Protein AF-A0A943X9Q5-F1 (afdb_monomer)

Mean predicted aligned error: 14.17 Å

Nearest PDB structures (foldseek):
  5zw4-assembly1_A  TM=9.674E-01  e=1.016E-20  Bacillus subtilis subsp. subtilis str. 168
  5zw3-assembly1_A  TM=9.346E-01  e=2.497E-20  Bacillus subtilis subsp. subtilis str. 168
  5zw3-assembly1_B  TM=9.549E-01  e=1.307E-18  Bacillus subtilis subsp. subtilis str. 168
  2gpy-assembly1_B  TM=8.717E-01  e=2.884E-16  Halalkalibacterium halodurans C-125
  2gpy-assembly1_A  TM=8.733E-01  e=5.130E-15  Halalkalibacterium halodurans C-125

pLDDT: mean 71.95, std 24.86, range [23.59, 98.75]

Foldseek 3Di:
DPLLVVVVVVCVVVVNDDDDPFRLVVVLVVCVVLVWAEEEEEACQQVNSVLSNCVSDVSHAYEYEHQDPVSQVNNVVSCVVSVNCVRYHYDHDHLLPDDDPAATQEYEYDDDLLCVVVNCVVCVVNYDQNHKYKYPQLCVQVCLVVVVVDPDPVVNVSSVSSVVVVVCQVLALQWDKDWDPTDNIMIITHGDPPDDDWDWDQDPDPDDDVVVVVQVPADDADFDADPNAGQAWGGWDDDQQKIKTFGDPNPPDQWEWDDFDSHTDIDGPVSQDDDTRIIIIRHDPPTDDDDADDDDDDPDDPYGDDDDD

Structure (mmCIF, N/CA/C/O backbone):
data_AF-A0A943X9Q5-F1
#
_entry.id   AF-A0A943X9Q5-F1
#
loop_
_atom_site.group_PDB
_atom_site.id
_atom_site.type_symbol
_atom_site.label_atom_id
_atom_site.label_alt_id
_atom_site.label_comp_id
_atom_site.label_asym_id
_atom_site.label_entity_id
_atom_site.label_seq_id
_atom_site.pdbx_PDB_ins_code
_atom_site.Cartn_x
_atom_site.Cartn_y
_atom_site.Cartn_z
_atom_site.occupancy
_atom_site.B_iso_or_equiv
_atom_site.auth_seq_id
_atom_site.auth_comp_id
_atom_site.auth_asym_id
_atom_site.auth_atom_id
_atom_site.pdbx_PDB_model_num
ATOM 1 N N . MET A 1 1 ? 2.395 -15.568 26.504 1.00 48.97 1 MET A N 1
ATOM 2 C CA . MET A 1 1 ? 3.162 -14.893 25.435 1.00 48.97 1 MET A CA 1
ATOM 3 C C . MET A 1 1 ? 2.215 -13.903 24.772 1.00 48.97 1 MET A C 1
ATOM 5 O O . MET A 1 1 ? 1.018 -14.108 24.876 1.00 48.97 1 MET A O 1
ATOM 9 N N . ASN A 1 2 ? 2.716 -12.798 24.218 1.00 79.06 2 ASN A N 1
ATOM 10 C CA . ASN A 1 2 ? 1.891 -11.831 23.479 1.00 79.06 2 ASN A CA 1
ATOM 11 C C . ASN A 1 2 ? 1.392 -12.508 22.185 1.00 79.06 2 ASN A C 1
ATOM 13 O O . ASN A 1 2 ? 2.232 -13.097 21.498 1.00 79.06 2 ASN A O 1
ATOM 17 N N . GLU A 1 3 ? 0.095 -12.448 21.846 1.00 85.44 3 GLU A N 1
ATOM 18 C CA . GLU A 1 3 ? -0.462 -13.131 20.659 1.00 85.44 3 GLU A CA 1
ATOM 19 C C . GLU A 1 3 ? 0.302 -12.758 19.370 1.00 85.44 3 GLU A C 1
ATOM 21 O O . GLU A 1 3 ? 0.536 -13.597 18.500 1.00 85.44 3 GLU A O 1
ATOM 26 N N . ILE A 1 4 ? 0.804 -11.522 19.278 1.00 89.69 4 ILE A N 1
ATOM 27 C CA . ILE A 1 4 ? 1.604 -11.034 18.140 1.00 89.69 4 ILE A CA 1
ATOM 28 C C . ILE A 1 4 ? 2.936 -11.791 18.001 1.00 89.69 4 ILE A C 1
ATOM 30 O O . ILE A 1 4 ? 3.379 -12.083 16.885 1.00 89.69 4 ILE A O 1
ATOM 34 N N . SER A 1 5 ? 3.586 -12.129 19.119 1.00 90.88 5 SER A N 1
ATOM 35 C CA . SER A 1 5 ? 4.845 -12.882 19.108 1.00 90.88 5 SER A CA 1
ATOM 36 C C . SER A 1 5 ? 4.641 -14.293 18.560 1.00 90.88 5 SER A C 1
ATOM 38 O O . SER A 1 5 ? 5.476 -14.778 17.799 1.00 90.88 5 SER A O 1
ATOM 40 N N . GLU A 1 6 ? 3.513 -14.926 18.882 1.00 93.50 6 GLU A N 1
ATOM 41 C CA . GLU A 1 6 ? 3.175 -16.265 18.389 1.00 93.50 6 GLU A CA 1
ATOM 42 C C . GLU A 1 6 ? 2.920 -16.257 16.876 1.00 93.50 6 GLU A C 1
ATOM 44 O O . GLU A 1 6 ? 3.407 -17.138 16.162 1.00 93.50 6 GLU A O 1
ATOM 49 N N . ILE A 1 7 ? 2.246 -15.220 16.364 1.00 95.06 7 ILE A N 1
ATOM 50 C CA . ILE A 1 7 ? 2.050 -15.010 14.920 1.00 95.06 7 ILE A CA 1
ATOM 51 C C . ILE A 1 7 ? 3.404 -14.851 14.215 1.00 95.06 7 ILE A C 1
ATOM 53 O O . ILE A 1 7 ? 3.649 -15.486 13.186 1.00 95.06 7 ILE A O 1
ATOM 57 N N . LYS A 1 8 ? 4.316 -14.052 14.782 1.00 93.81 8 LYS A N 1
ATOM 58 C CA . LYS A 1 8 ? 5.666 -13.845 14.235 1.00 93.81 8 LYS A CA 1
ATOM 59 C C . LYS A 1 8 ? 6.487 -15.137 14.218 1.00 93.81 8 LYS A C 1
ATOM 61 O O . LYS A 1 8 ? 7.137 -15.455 13.220 1.00 93.81 8 LYS A O 1
ATOM 66 N N . GLU A 1 9 ? 6.448 -15.914 15.296 1.00 94.44 9 GLU A N 1
ATOM 67 C CA . GLU A 1 9 ? 7.117 -17.216 15.365 1.00 94.44 9 GLU A CA 1
ATOM 68 C C . GLU A 1 9 ? 6.513 -18.229 14.392 1.00 94.44 9 GLU A C 1
ATOM 70 O O . GLU A 1 9 ? 7.241 -19.012 13.774 1.00 94.44 9 GLU A O 1
ATOM 75 N N . TYR A 1 10 ? 5.190 -18.221 14.224 1.00 95.12 10 TYR A N 1
ATOM 76 C CA . TYR A 1 10 ? 4.514 -19.036 13.223 1.00 95.12 10 TYR A CA 1
ATOM 77 C C . TYR A 1 10 ? 4.965 -18.663 11.806 1.00 95.12 10 TYR A C 1
ATOM 79 O O . TYR A 1 10 ? 5.326 -19.561 11.040 1.00 95.12 10 TYR A O 1
ATOM 87 N N . ALA A 1 11 ? 5.011 -17.369 11.470 1.00 94.44 11 ALA A N 1
ATOM 88 C CA . ALA A 1 11 ? 5.489 -16.896 10.172 1.00 94.44 11 ALA A CA 1
ATOM 89 C C . ALA A 1 11 ? 6.917 -17.380 9.896 1.00 94.44 11 ALA A C 1
ATOM 91 O O . ALA A 1 11 ? 7.184 -17.960 8.845 1.00 94.44 11 ALA A O 1
ATOM 92 N N . LYS A 1 12 ? 7.811 -17.237 10.884 1.00 94.19 12 LYS A N 1
ATOM 93 C CA . LYS A 1 12 ? 9.203 -17.689 10.790 1.00 94.19 12 LYS A CA 1
ATOM 94 C C . LYS A 1 12 ? 9.311 -19.199 10.571 1.00 94.19 12 LYS A C 1
ATOM 96 O O . LYS A 1 12 ? 10.047 -19.630 9.690 1.00 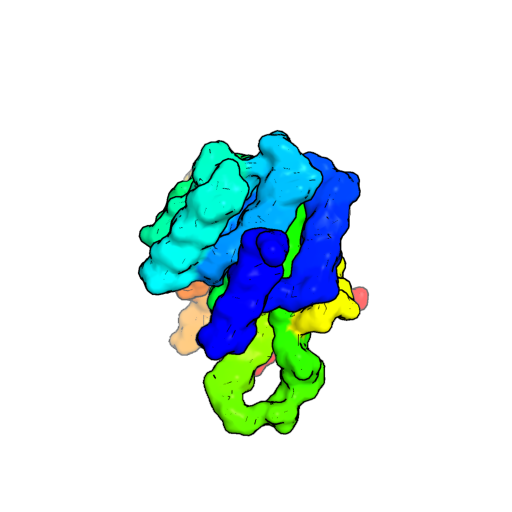94.19 12 LYS A O 1
ATOM 101 N N . ARG A 1 13 ? 8.581 -20.008 11.349 1.00 95.38 13 ARG A N 1
ATOM 102 C CA . ARG A 1 13 ? 8.603 -21.480 11.230 1.00 95.38 13 ARG A CA 1
ATOM 103 C C . ARG A 1 13 ? 8.085 -21.971 9.880 1.00 95.38 13 ARG A C 1
ATOM 105 O O . ARG A 1 13 ? 8.596 -22.958 9.367 1.00 95.38 13 ARG A O 1
ATOM 112 N N . ASN A 1 14 ? 7.102 -21.278 9.312 1.00 94.25 14 ASN A N 1
ATOM 113 C CA . ASN A 1 14 ? 6.460 -21.662 8.054 1.00 94.25 14 ASN A CA 1
ATOM 114 C C . ASN A 1 14 ? 6.992 -20.887 6.841 1.00 94.25 14 ASN A C 1
ATOM 116 O O . ASN A 1 14 ? 6.439 -21.012 5.754 1.00 94.25 14 ASN A O 1
ATOM 120 N N . SER A 1 15 ? 8.058 -20.095 7.009 1.00 92.44 15 SER A N 1
ATOM 121 C CA . SER A 1 15 ? 8.655 -19.283 5.939 1.00 92.44 15 SER A CA 1
ATOM 122 C C . SER A 1 15 ? 7.638 -18.374 5.228 1.00 92.44 15 SER A C 1
ATOM 124 O O . SER A 1 15 ? 7.700 -18.175 4.015 1.00 92.44 15 SER A O 1
ATOM 126 N N . ILE A 1 16 ? 6.686 -17.823 5.986 1.00 90.56 16 ILE A N 1
ATOM 127 C CA . ILE A 1 16 ? 5.709 -16.856 5.483 1.00 90.56 16 ILE A CA 1
ATOM 128 C C . ILE A 1 16 ? 6.343 -15.465 5.576 1.00 90.56 16 ILE A C 1
ATOM 130 O O . ILE A 1 16 ? 6.713 -15.054 6.679 1.00 90.56 16 ILE A O 1
ATOM 134 N N . PRO A 1 17 ? 6.483 -14.733 4.456 1.00 87.12 17 PRO A N 1
ATOM 135 C CA . PRO A 1 17 ? 7.014 -13.381 4.490 1.00 87.12 17 PRO A CA 1
ATOM 136 C C . PRO A 1 17 ? 6.041 -12.466 5.239 1.00 87.12 17 PRO A C 1
ATOM 138 O O . PRO A 1 17 ? 4.846 -12.451 4.952 1.00 87.12 17 PRO A O 1
ATOM 141 N N . ILE A 1 18 ? 6.574 -11.720 6.200 1.00 89.00 18 ILE A N 1
ATOM 142 C CA . ILE A 1 18 ? 5.889 -10.649 6.925 1.00 89.00 18 ILE A CA 1
ATOM 143 C C . ILE A 1 18 ? 6.784 -9.411 6.900 1.00 89.00 18 ILE A C 1
ATOM 145 O O . ILE A 1 18 ? 8.000 -9.538 6.722 1.00 89.00 18 ILE A O 1
ATOM 149 N N . VAL A 1 19 ? 6.186 -8.238 7.112 1.00 84.12 19 VAL A N 1
ATOM 150 C CA . VAL A 1 19 ? 6.912 -6.969 7.228 1.00 84.12 19 VAL A CA 1
ATOM 151 C C . VAL A 1 19 ? 8.094 -7.096 8.201 1.00 84.12 19 VAL A C 1
ATOM 153 O O . VAL A 1 19 ? 7.971 -7.661 9.294 1.00 84.12 19 VAL A O 1
ATOM 156 N N . MET A 1 20 ? 9.262 -6.595 7.795 1.00 77.62 20 MET A N 1
ATOM 157 C CA . MET A 1 20 ? 10.470 -6.634 8.625 1.00 77.62 20 MET A CA 1
ATOM 158 C C . MET A 1 20 ? 10.358 -5.672 9.805 1.00 77.62 20 MET A C 1
ATOM 160 O O . MET A 1 20 ? 9.780 -4.600 9.665 1.00 77.62 20 MET A O 1
ATOM 164 N N . ASP A 1 21 ? 11.014 -5.989 10.924 1.00 82.88 21 ASP A N 1
ATOM 165 C CA . ASP A 1 21 ? 10.906 -5.211 12.169 1.00 82.88 21 ASP A CA 1
ATOM 166 C C . ASP A 1 21 ? 11.134 -3.706 11.968 1.00 82.88 21 ASP A C 1
ATOM 168 O O . ASP A 1 21 ? 10.268 -2.906 12.305 1.00 82.88 21 ASP A O 1
ATOM 172 N N . LYS A 1 22 ? 12.228 -3.311 11.303 1.00 86.88 22 LYS A N 1
ATOM 173 C CA . LYS A 1 22 ? 12.515 -1.889 11.041 1.00 86.88 22 LYS A CA 1
ATOM 174 C C . LYS A 1 22 ? 11.499 -1.218 10.106 1.00 86.88 22 LYS A C 1
ATOM 176 O O . LYS A 1 22 ? 11.169 -0.054 10.308 1.00 86.88 22 LYS A O 1
ATOM 181 N N . GLY A 1 23 ? 11.030 -1.928 9.076 1.00 87.06 23 GLY A N 1
ATOM 182 C CA . GLY A 1 23 ? 10.024 -1.408 8.141 1.00 87.06 23 GLY A CA 1
ATOM 183 C C . GLY A 1 23 ? 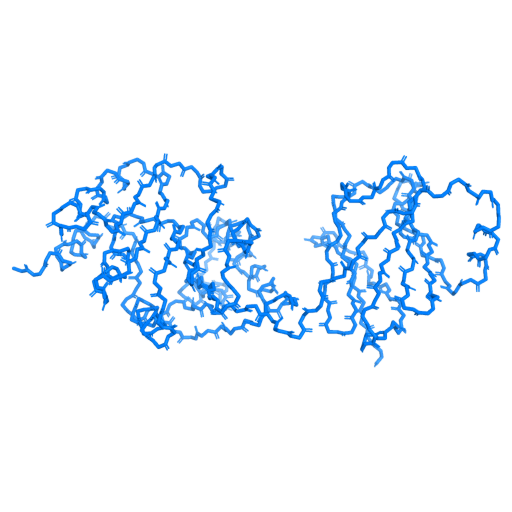8.670 -1.235 8.829 1.00 87.06 23 GLY A C 1
ATOM 184 O O . GLY A 1 23 ? 8.063 -0.169 8.765 1.00 87.06 23 GLY A O 1
ATOM 185 N N . GLY A 1 24 ? 8.253 -2.248 9.590 1.00 89.88 24 GLY A N 1
ATOM 186 C CA . GLY A 1 24 ? 7.026 -2.241 10.381 1.00 89.88 24 GLY A CA 1
ATOM 187 C C . GLY A 1 24 ? 7.027 -1.159 11.460 1.00 89.88 24 GLY A C 1
ATOM 188 O O . GLY A 1 24 ? 6.032 -0.452 11.610 1.00 89.88 24 GLY A O 1
ATOM 189 N N . GLU A 1 25 ? 8.145 -0.970 12.167 1.00 91.88 25 GLU A N 1
ATOM 190 C CA . GLU A 1 25 ? 8.320 0.112 13.145 1.00 91.88 25 GLU A CA 1
ATOM 191 C C . GLU A 1 25 ? 8.165 1.491 12.501 1.00 91.88 25 GLU A C 1
ATOM 193 O O . GLU A 1 25 ? 7.417 2.322 13.019 1.00 91.88 25 GLU A O 1
ATOM 198 N N . PHE A 1 26 ? 8.799 1.714 11.347 1.00 93.81 26 PHE A N 1
ATOM 199 C CA . PHE A 1 26 ? 8.673 2.960 10.592 1.00 93.81 26 PHE A CA 1
ATOM 200 C C . PHE A 1 26 ? 7.229 3.231 10.150 1.00 93.81 26 PHE A C 1
ATOM 202 O O . PHE A 1 26 ? 6.739 4.356 10.288 1.00 93.81 26 PHE A O 1
ATOM 209 N N . ILE A 1 27 ? 6.512 2.210 9.670 1.00 95.25 27 ILE A N 1
ATOM 210 C CA . ILE A 1 27 ? 5.100 2.343 9.286 1.00 95.25 27 ILE A CA 1
ATOM 211 C C . ILE A 1 27 ? 4.248 2.678 10.513 1.00 95.25 27 ILE A C 1
ATOM 213 O O . ILE A 1 27 ? 3.460 3.623 10.480 1.00 95.25 27 ILE A O 1
ATOM 217 N N . CYS A 1 28 ? 4.443 1.966 11.625 1.00 95.88 28 CYS A N 1
ATOM 218 C CA . CYS A 1 28 ? 3.718 2.227 12.867 1.00 95.88 28 CYS A CA 1
ATOM 219 C C . CYS A 1 28 ? 4.001 3.632 13.416 1.00 95.88 28 CYS A C 1
ATOM 221 O O . CYS A 1 28 ? 3.095 4.295 13.920 1.00 95.88 28 CYS A O 1
ATOM 223 N N . GLN A 1 29 ? 5.245 4.103 13.330 1.00 96.25 29 GLN A N 1
ATOM 224 C CA . GLN A 1 29 ? 5.611 5.469 13.696 1.00 96.25 29 GLN A CA 1
ATOM 225 C C . GLN A 1 29 ? 4.920 6.486 12.783 1.00 96.25 29 GLN A C 1
ATOM 227 O O . GLN A 1 29 ? 4.303 7.421 13.287 1.00 96.25 29 GLN A O 1
ATOM 232 N N . THR A 1 30 ? 4.918 6.247 11.471 1.00 96.56 30 THR A N 1
ATOM 233 C CA . THR A 1 30 ? 4.232 7.105 10.495 1.00 96.56 30 THR A CA 1
ATOM 234 C C . THR A 1 30 ? 2.731 7.202 10.785 1.00 96.56 30 THR A C 1
ATOM 236 O O . THR A 1 30 ? 2.180 8.302 10.771 1.00 96.56 30 THR A O 1
ATOM 239 N N . ILE A 1 31 ? 2.073 6.082 11.115 1.00 97.88 31 ILE A N 1
ATOM 240 C CA . ILE A 1 31 ? 0.656 6.048 11.519 1.00 97.88 31 ILE A CA 1
ATOM 241 C C . ILE A 1 31 ? 0.416 6.930 12.749 1.00 97.88 31 ILE A C 1
ATOM 243 O O . ILE A 1 31 ? -0.537 7.709 12.763 1.00 97.88 31 ILE A O 1
ATOM 247 N N . ARG A 1 32 ? 1.279 6.835 13.772 1.00 97.44 32 ARG A N 1
ATOM 248 C CA . ARG A 1 32 ? 1.158 7.635 15.005 1.00 97.44 32 ARG A CA 1
ATOM 249 C C . ARG A 1 32 ? 1.344 9.124 14.741 1.00 97.44 32 ARG A C 1
ATOM 251 O O . ARG A 1 32 ? 0.507 9.917 15.155 1.00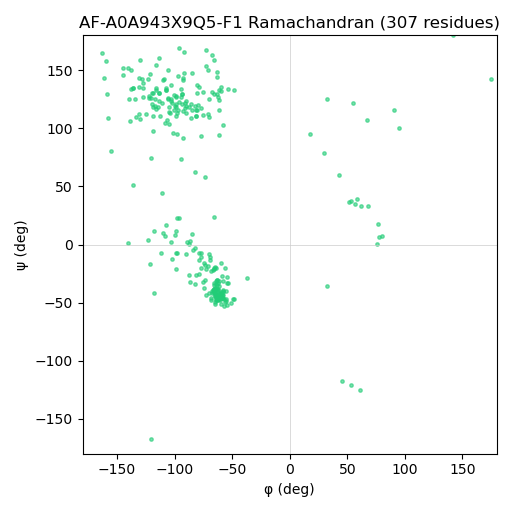 97.44 32 ARG A O 1
ATOM 258 N N . GLU A 1 33 ? 2.419 9.494 14.055 1.00 96.88 33 GLU A N 1
ATOM 259 C CA . GLU A 1 33 ? 2.790 10.894 13.810 1.00 96.88 33 GLU A CA 1
ATOM 260 C C . GLU A 1 33 ? 1.778 11.619 12.924 1.00 96.88 33 GLU A C 1
ATOM 262 O O . GLU A 1 33 ? 1.513 12.803 13.126 1.00 96.88 33 GLU A O 1
ATOM 267 N N . ARG A 1 34 ? 1.182 10.906 11.963 1.00 95.81 34 ARG A N 1
ATOM 268 C CA . ARG A 1 34 ? 0.159 11.455 11.062 1.00 95.81 34 ARG A CA 1
ATOM 269 C C . ARG A 1 34 ? -1.264 11.305 11.582 1.00 95.81 34 ARG A C 1
ATOM 271 O O . ARG A 1 34 ? -2.183 11.834 10.967 1.00 95.81 34 ARG A O 1
ATOM 278 N N . GLY A 1 35 ? -1.460 10.573 12.677 1.00 96.62 35 GLY A N 1
ATOM 279 C CA . GLY A 1 35 ? -2.783 10.291 13.221 1.00 96.62 35 GLY A CA 1
ATOM 280 C C . GLY A 1 35 ? -3.688 9.509 12.264 1.00 96.62 35 GLY A C 1
ATOM 281 O O . GLY A 1 35 ? -4.895 9.729 12.288 1.00 96.62 35 GLY A O 1
ATOM 282 N N . CYS A 1 36 ? -3.137 8.620 11.429 1.00 98.06 36 CYS A N 1
ATOM 283 C CA . CYS A 1 36 ? -3.919 7.829 10.472 1.00 98.06 36 CYS A CA 1
ATOM 284 C C . CYS A 1 36 ? -4.940 6.939 11.200 1.00 98.06 36 CYS A C 1
ATOM 286 O O . CYS A 1 36 ? -4.575 6.245 12.153 1.00 98.06 36 CYS A O 1
ATOM 288 N N . LYS A 1 37 ? -6.200 6.928 10.742 1.00 98.25 37 LYS A N 1
ATOM 289 C CA . LYS A 1 37 ? -7.304 6.160 11.347 1.00 98.25 37 LYS A CA 1
ATOM 290 C C . LYS A 1 37 ? -7.878 5.111 10.412 1.00 98.25 37 LYS A C 1
ATOM 292 O O . LYS A 1 37 ? -8.126 3.994 10.850 1.00 98.25 37 LYS A O 1
ATOM 297 N N . LYS A 1 38 ? -8.064 5.433 9.132 1.00 98.56 38 LYS A N 1
ATOM 298 C CA . LYS A 1 38 ? -8.488 4.464 8.114 1.00 98.56 38 LYS A CA 1
ATOM 299 C C . LYS A 1 38 ? -7.293 3.986 7.304 1.00 98.56 38 LYS A C 1
ATOM 301 O O . LYS A 1 38 ? -6.651 4.785 6.624 1.00 98.56 38 LYS A O 1
ATOM 306 N N . ILE A 1 39 ? -7.030 2.684 7.344 1.00 98.75 39 ILE A N 1
ATOM 307 C CA . ILE A 1 39 ? -5.893 2.053 6.671 1.00 98.75 39 ILE A CA 1
ATOM 308 C C . ILE A 1 39 ? -6.397 1.038 5.646 1.00 98.75 39 ILE A C 1
ATOM 310 O O . ILE A 1 39 ? -7.225 0.192 5.975 1.00 98.75 39 ILE A O 1
ATOM 314 N N . LEU A 1 40 ? -5.893 1.118 4.416 1.00 98.69 40 LEU A N 1
ATOM 315 C CA . LEU A 1 40 ? -6.049 0.084 3.396 1.00 98.69 40 LEU A CA 1
ATOM 316 C C . LEU A 1 40 ? -4.723 -0.657 3.244 1.00 98.69 40 LEU A C 1
ATOM 318 O O . LEU A 1 40 ? -3.706 -0.034 2.968 1.00 98.69 40 LEU A O 1
ATOM 322 N N . GLU A 1 41 ? -4.734 -1.972 3.384 1.00 98.25 41 GLU A N 1
ATOM 323 C CA . GLU A 1 41 ? -3.584 -2.843 3.170 1.00 98.25 41 GLU A CA 1
ATOM 324 C C . GLU A 1 41 ? -3.821 -3.751 1.961 1.00 98.25 41 GLU A C 1
ATOM 326 O O . GLU A 1 41 ? -4.854 -4.415 1.843 1.00 98.25 41 GLU A O 1
ATOM 331 N N . ILE A 1 42 ? -2.843 -3.784 1.059 1.00 97.19 42 ILE A N 1
ATOM 332 C CA . ILE A 1 42 ? -2.816 -4.675 -0.096 1.00 97.19 42 ILE A CA 1
ATOM 333 C C . ILE A 1 42 ? -1.779 -5.760 0.182 1.00 97.19 42 ILE A C 1
ATOM 335 O O . ILE A 1 42 ? -0.581 -5.481 0.118 1.00 97.19 42 ILE A O 1
ATOM 339 N N . GLY A 1 43 ? -2.250 -6.980 0.457 1.00 94.81 43 GLY A N 1
ATOM 340 C CA . GLY A 1 43 ? -1.445 -8.108 0.931 1.00 94.81 43 GLY A CA 1
ATOM 341 C C . GLY A 1 43 ? -1.479 -8.216 2.454 1.00 94.81 43 GLY A C 1
ATOM 342 O O . GLY A 1 43 ? -0.762 -7.498 3.142 1.00 94.81 43 GLY A O 1
ATOM 343 N N . SER A 1 44 ? -2.300 -9.124 2.988 1.00 94.31 44 SER A N 1
ATOM 344 C CA . SER A 1 44 ? -2.409 -9.336 4.442 1.00 94.31 44 SER A CA 1
ATOM 345 C C . SER A 1 44 ? -1.388 -10.345 4.967 1.00 94.31 44 SER A C 1
ATOM 347 O O . SER A 1 44 ? -1.044 -10.347 6.154 1.00 94.31 44 SER A O 1
ATOM 349 N N . ALA A 1 45 ? -0.944 -11.265 4.106 1.00 94.88 45 ALA A N 1
ATOM 350 C CA . ALA A 1 45 ? -0.340 -12.520 4.520 1.00 94.88 45 ALA A CA 1
ATOM 351 C C . ALA A 1 45 ? -1.182 -13.164 5.637 1.00 94.88 45 ALA A C 1
ATOM 353 O O . ALA A 1 45 ? -2.347 -13.478 5.432 1.00 94.88 45 ALA A O 1
ATOM 354 N N . ILE A 1 46 ? -0.615 -13.336 6.832 1.00 97.06 46 ILE A N 1
ATOM 355 C CA . ILE A 1 46 ? -1.314 -13.908 7.992 1.00 97.06 46 ILE A CA 1
ATOM 356 C C . ILE A 1 46 ? -1.851 -12.841 8.966 1.00 97.06 46 ILE A C 1
ATOM 358 O O . ILE A 1 46 ? -2.033 -13.128 10.149 1.00 97.06 46 ILE A O 1
ATOM 362 N N . GLY A 1 47 ? -2.061 -11.606 8.502 1.00 96.56 47 GLY A N 1
ATOM 363 C CA . GLY A 1 47 ? -2.667 -10.509 9.267 1.00 96.56 47 GLY A CA 1
ATOM 364 C C . GLY A 1 47 ? -1.726 -9.782 10.232 1.00 96.56 47 GLY A C 1
ATOM 365 O O . GLY A 1 47 ? -2.178 -8.943 11.007 1.00 96.56 47 GLY A O 1
ATOM 366 N N . TYR A 1 48 ? -0.423 -10.082 10.212 1.00 96.69 48 TYR A N 1
ATOM 367 C CA . TYR A 1 48 ? 0.538 -9.567 11.196 1.00 96.69 48 TYR A CA 1
ATOM 368 C C . TYR A 1 48 ? 0.612 -8.030 11.217 1.00 96.69 48 TYR A C 1
ATOM 370 O O . TYR A 1 48 ? 0.487 -7.420 12.278 1.00 96.69 48 TYR A O 1
ATOM 378 N N . SER A 1 49 ? 0.792 -7.388 10.064 1.00 96.19 49 SER A N 1
ATOM 379 C CA . SER A 1 49 ? 0.853 -5.925 9.925 1.00 96.19 49 SER A CA 1
ATOM 380 C C . SER A 1 49 ? -0.478 -5.267 10.286 1.00 96.19 49 SER A C 1
ATOM 382 O O . SER A 1 49 ? -0.499 -4.397 11.154 1.00 96.19 49 SER A O 1
ATOM 384 N N . SER A 1 50 ? -1.591 -5.753 9.729 1.00 97.69 50 SER A N 1
ATOM 385 C CA . SER A 1 50 ? -2.953 -5.318 10.079 1.00 97.69 50 SER A CA 1
ATOM 386 C C . SER A 1 50 ? -3.216 -5.295 11.592 1.00 97.69 50 SER A C 1
ATOM 388 O O . SER A 1 50 ? -3.711 -4.299 12.124 1.00 97.69 50 SER A O 1
ATOM 390 N N . ILE A 1 51 ? -2.844 -6.364 12.304 1.00 97.81 51 ILE A N 1
ATOM 391 C CA . ILE A 1 51 ? -2.989 -6.467 13.765 1.00 97.81 51 ILE A CA 1
ATOM 392 C C . ILE A 1 51 ? -2.120 -5.425 14.477 1.00 97.81 51 ILE A C 1
ATOM 394 O O . ILE A 1 51 ? -2.595 -4.739 15.383 1.00 97.81 51 ILE A O 1
ATOM 398 N N . ASN A 1 52 ? -0.864 -5.256 14.053 1.00 96.88 52 ASN A N 1
ATOM 399 C CA . ASN A 1 52 ? 0.016 -4.228 14.613 1.00 96.88 52 ASN A CA 1
ATOM 400 C C . ASN A 1 52 ? -0.552 -2.817 14.404 1.00 96.88 52 ASN A C 1
ATOM 402 O O . ASN A 1 52 ? -0.541 -2.023 15.342 1.00 96.88 52 ASN A O 1
ATOM 406 N N . PHE A 1 53 ? -1.101 -2.517 13.224 1.00 97.75 53 PHE A N 1
ATOM 407 C CA . PHE A 1 53 ? -1.697 -1.213 12.932 1.00 97.75 53 PHE A CA 1
ATOM 408 C C . PHE A 1 53 ? -2.924 -0.938 13.803 1.00 97.75 53 PHE A C 1
ATOM 410 O O . PHE A 1 53 ? -3.007 0.118 14.429 1.00 97.75 53 PHE A O 1
ATOM 417 N N . ALA A 1 54 ? -3.843 -1.899 13.918 1.00 97.81 54 ALA A N 1
ATOM 418 C CA . ALA A 1 54 ? -5.022 -1.764 14.771 1.00 97.81 54 ALA A CA 1
ATOM 419 C C . ALA A 1 54 ? -4.659 -1.622 16.263 1.00 97.81 54 ALA A C 1
ATOM 421 O O . ALA A 1 54 ? -5.364 -0.951 17.017 1.00 97.81 54 ALA A O 1
ATOM 422 N N . ASN A 1 55 ? -3.550 -2.208 16.712 1.00 96.56 55 ASN A N 1
ATOM 423 C CA . ASN A 1 55 ? -3.096 -2.090 18.100 1.00 96.56 55 ASN A CA 1
ATOM 424 C C . ASN A 1 55 ? -2.423 -0.751 18.434 1.00 96.56 55 ASN A C 1
ATOM 426 O O . ASN A 1 55 ? -2.164 -0.485 19.606 1.00 96.56 55 ASN A O 1
ATOM 430 N N . ILE A 1 56 ? -2.172 0.120 17.450 1.00 97.50 56 ILE A N 1
ATOM 431 C CA . ILE A 1 56 ? -1.643 1.467 17.714 1.00 97.50 56 ILE A CA 1
ATOM 432 C C . ILE A 1 56 ? -2.663 2.320 18.479 1.00 97.50 56 ILE A C 1
ATOM 434 O O . ILE A 1 56 ? -2.269 3.090 19.354 1.00 97.50 56 ILE A O 1
ATOM 438 N N . SER A 1 57 ? -3.953 2.209 18.145 1.00 96.81 57 SER A N 1
ATOM 439 C CA . SER A 1 57 ? -5.029 2.995 18.757 1.00 96.81 57 SER A CA 1
ATOM 440 C C . SER A 1 57 ? -6.402 2.342 18.516 1.00 96.81 57 SER A C 1
ATOM 442 O O . SER A 1 57 ? -6.621 1.803 17.428 1.00 96.81 57 SER A O 1
ATOM 444 N N . PRO A 1 58 ? -7.350 2.386 19.477 1.00 96.62 58 PRO A N 1
ATOM 445 C CA . PRO A 1 58 ? -8.668 1.745 19.353 1.00 96.62 58 PRO A CA 1
ATOM 446 C C . PRO A 1 58 ? -9.554 2.316 18.235 1.00 96.62 58 PRO A C 1
ATOM 448 O O . PRO A 1 58 ? -10.476 1.644 17.788 1.00 96.62 58 PRO A O 1
ATOM 451 N N . ASP A 1 59 ? -9.277 3.532 17.769 1.00 96.94 59 ASP A N 1
ATOM 452 C CA . ASP A 1 59 ? -10.011 4.212 16.695 1.00 96.94 59 ASP A CA 1
ATOM 453 C C . ASP A 1 59 ? -9.460 3.923 15.286 1.00 96.94 59 ASP A C 1
ATOM 455 O O . ASP A 1 59 ? -9.969 4.462 14.303 1.00 96.94 59 ASP A O 1
ATOM 459 N N . ILE A 1 60 ? -8.432 3.075 15.176 1.00 98.56 60 ILE A N 1
ATOM 460 C CA . ILE A 1 60 ? -7.908 2.627 13.886 1.00 98.56 60 ILE A CA 1
ATOM 461 C C . ILE A 1 60 ? -8.776 1.500 13.333 1.00 98.56 60 ILE A C 1
ATOM 463 O O . ILE A 1 60 ? -9.030 0.502 14.013 1.00 98.56 60 ILE A O 1
ATOM 467 N N . TYR A 1 61 ? -9.157 1.665 12.070 1.00 98.75 61 TYR A N 1
ATOM 468 C CA . TYR A 1 61 ? -9.818 0.683 11.227 1.00 98.75 61 TYR A CA 1
ATOM 469 C C . TYR A 1 61 ? -8.893 0.277 10.077 1.00 98.75 61 TYR A C 1
ATOM 471 O O . TYR A 1 61 ? -8.359 1.132 9.364 1.00 98.75 61 TYR A O 1
ATOM 479 N N . VAL A 1 62 ? -8.742 -1.028 9.870 1.00 98.75 62 VAL A N 1
ATOM 480 C CA . VAL A 1 62 ? -7.922 -1.604 8.804 1.00 98.75 62 VAL A CA 1
ATOM 481 C C . VAL A 1 62 ? -8.807 -2.406 7.859 1.00 98.75 62 VAL A C 1
ATOM 483 O O . VAL A 1 62 ? -9.502 -3.332 8.271 1.00 98.75 62 VAL A O 1
ATOM 486 N N . ARG A 1 63 ? -8.753 -2.086 6.569 1.00 98.56 63 ARG A N 1
ATOM 487 C CA . ARG A 1 63 ? -9.245 -2.947 5.495 1.00 98.56 63 ARG A CA 1
ATOM 488 C C . ARG A 1 63 ? -8.045 -3.606 4.834 1.00 98.56 63 ARG A C 1
ATOM 490 O O . ARG A 1 63 ? -7.148 -2.901 4.394 1.00 98.56 63 ARG A O 1
ATOM 497 N N . THR A 1 64 ? -8.025 -4.928 4.745 1.00 98.31 64 THR A N 1
ATOM 498 C CA . THR A 1 64 ? -6.905 -5.681 4.166 1.00 98.31 64 THR A CA 1
ATOM 499 C C . THR A 1 64 ? -7.398 -6.701 3.144 1.00 98.31 64 THR A C 1
ATOM 501 O O . THR A 1 64 ? -8.485 -7.262 3.291 1.00 98.31 64 THR A O 1
ATOM 504 N N . ILE A 1 65 ? -6.638 -6.891 2.068 1.00 98.00 65 ILE A N 1
ATOM 505 C CA . ILE A 1 65 ? -7.006 -7.750 0.935 1.00 98.00 65 ILE A CA 1
ATOM 506 C C . ILE A 1 65 ? -5.920 -8.808 0.760 1.00 98.00 65 ILE A C 1
ATOM 508 O O . ILE A 1 65 ? -4.743 -8.468 0.629 1.00 98.00 65 ILE A O 1
ATOM 512 N N . GLU A 1 66 ? -6.305 -10.083 0.737 1.00 97.00 66 GLU A N 1
ATOM 513 C CA . GLU A 1 66 ? -5.384 -11.206 0.546 1.00 97.00 66 GLU A CA 1
ATOM 514 C C . GLU A 1 66 ? -5.936 -12.201 -0.473 1.00 97.00 66 GLU A C 1
ATOM 516 O O . GLU A 1 66 ? -7.038 -12.717 -0.319 1.00 97.00 66 GLU A O 1
ATOM 521 N N . ILE A 1 67 ? -5.152 -12.501 -1.505 1.00 96.44 67 ILE A N 1
ATOM 522 C CA . ILE A 1 67 ? -5.579 -13.383 -2.593 1.00 96.44 67 ILE A CA 1
ATOM 523 C C . ILE A 1 67 ? -5.406 -14.862 -2.230 1.00 96.44 67 ILE A C 1
ATOM 525 O O . ILE A 1 67 ? -6.208 -15.702 -2.639 1.00 96.44 67 ILE A O 1
ATOM 529 N N . ASP A 1 68 ? -4.377 -15.194 -1.451 1.00 96.44 68 ASP A N 1
ATOM 530 C CA . ASP A 1 68 ? -4.069 -16.568 -1.070 1.00 96.44 68 ASP A CA 1
ATOM 531 C C . ASP A 1 68 ? -5.023 -17.048 0.031 1.00 96.44 68 ASP A C 1
ATOM 533 O O . ASP A 1 68 ? -5.066 -16.491 1.128 1.00 96.44 68 ASP A O 1
ATOM 537 N N . ILE A 1 69 ? -5.808 -18.085 -0.271 1.00 97.38 69 ILE A N 1
ATOM 538 C CA . ILE A 1 69 ? -6.881 -18.561 0.611 1.00 97.38 69 ILE A CA 1
ATOM 539 C C . ILE A 1 69 ? -6.359 -19.108 1.949 1.00 97.38 69 ILE A C 1
ATOM 541 O O . ILE A 1 69 ? -7.006 -18.920 2.981 1.00 97.38 69 ILE A O 1
ATOM 545 N N . ASP A 1 70 ? -5.180 -19.733 1.960 1.00 97.00 70 ASP A N 1
ATOM 546 C CA . ASP A 1 70 ? -4.599 -20.321 3.170 1.00 97.00 70 ASP A CA 1
ATOM 547 C C . ASP A 1 70 ? -4.092 -19.221 4.110 1.00 97.00 70 ASP A C 1
ATOM 549 O O . ASP A 1 70 ? -4.340 -19.242 5.323 1.00 97.00 70 ASP A O 1
ATOM 553 N N . ARG A 1 71 ? -3.420 -18.214 3.544 1.00 96.62 71 ARG A N 1
ATOM 554 C CA . ARG A 1 71 ? -2.992 -17.006 4.259 1.00 96.62 71 ARG A CA 1
ATOM 555 C C . ARG A 1 71 ? -4.185 -16.214 4.770 1.00 96.62 71 ARG A C 1
ATOM 557 O O . ARG A 1 71 ? -4.210 -15.888 5.955 1.00 96.62 71 ARG A O 1
ATOM 564 N N . TYR A 1 72 ? -5.194 -16.004 3.927 1.00 98.19 72 TYR A N 1
ATOM 565 C CA . TYR A 1 72 ? -6.457 -15.376 4.303 1.00 98.19 72 TYR A CA 1
ATOM 566 C C . TYR A 1 72 ? -7.106 -16.085 5.496 1.00 98.19 72 TYR A C 1
ATOM 568 O O . TYR A 1 72 ? -7.406 -15.441 6.501 1.00 98.19 72 TYR A O 1
ATOM 576 N N . SER A 1 73 ? -7.275 -17.411 5.430 1.00 98.25 73 SER A N 1
ATOM 577 C CA . SER A 1 73 ? -7.902 -18.178 6.512 1.00 98.25 73 SER A CA 1
ATOM 578 C C . SER A 1 73 ? -7.125 -18.028 7.818 1.00 98.25 73 SER A C 1
ATOM 580 O O . SER A 1 73 ? -7.716 -17.820 8.877 1.00 98.25 73 SER A O 1
ATOM 582 N N . ARG A 1 74 ? -5.790 -18.078 7.755 1.00 97.81 74 ARG A N 1
ATOM 583 C CA . ARG A 1 74 ? -4.945 -17.878 8.937 1.00 97.81 74 ARG A CA 1
ATOM 584 C C . ARG A 1 74 ? -5.038 -16.448 9.473 1.00 97.81 74 ARG A C 1
ATOM 586 O O . ARG A 1 74 ? -5.050 -16.267 10.687 1.00 97.81 74 ARG A O 1
ATOM 593 N N . ALA A 1 75 ? -5.094 -15.445 8.601 1.00 98.12 75 ALA A N 1
ATOM 594 C CA . ALA A 1 75 ? -5.262 -14.053 8.997 1.00 98.12 75 ALA A CA 1
ATOM 595 C C . ALA A 1 75 ? -6.599 -13.835 9.714 1.00 98.12 75 ALA A C 1
ATOM 597 O O . ALA A 1 75 ? -6.609 -13.204 10.766 1.00 98.12 75 ALA A O 1
ATOM 598 N N . VAL A 1 76 ? -7.696 -14.418 9.215 1.00 98.50 76 VAL A N 1
ATOM 599 C CA . VAL A 1 76 ? -9.009 -14.400 9.883 1.00 98.50 76 VAL A CA 1
ATOM 600 C C . VAL A 1 76 ? -8.910 -14.957 11.306 1.00 98.50 76 VAL A C 1
ATOM 602 O O . VAL A 1 76 ? -9.366 -14.309 12.248 1.00 98.50 76 VAL A O 1
ATOM 605 N N . ASP A 1 77 ? -8.277 -16.119 11.483 1.00 97.88 77 ASP A N 1
ATOM 606 C CA . ASP A 1 77 ? -8.118 -16.725 12.809 1.00 97.88 77 ASP A CA 1
ATOM 607 C C . ASP A 1 77 ? -7.245 -15.872 13.736 1.00 97.88 77 ASP A C 1
ATOM 609 O O . ASP A 1 77 ? -7.586 -15.676 14.900 1.00 97.88 77 ASP A O 1
ATOM 613 N N . ASN A 1 78 ? -6.143 -15.317 13.227 1.00 98.25 78 ASN A N 1
ATOM 614 C CA . ASN A 1 78 ? -5.268 -14.441 14.003 1.00 98.25 78 ASN A CA 1
ATOM 615 C C . ASN A 1 78 ? -5.990 -13.157 14.442 1.00 98.25 78 ASN A C 1
ATOM 617 O O . ASN A 1 78 ? -5.890 -12.762 15.602 1.00 98.25 78 ASN A O 1
ATOM 621 N N . ILE A 1 79 ? -6.752 -12.529 13.541 1.00 98.44 79 ILE A N 1
ATOM 622 C CA . ILE A 1 79 ? -7.554 -11.331 13.831 1.00 98.44 79 ILE A CA 1
ATOM 623 C C . ILE A 1 79 ? -8.586 -11.631 14.925 1.00 98.44 79 ILE A C 1
ATOM 625 O O . ILE A 1 79 ? -8.726 -10.844 15.866 1.00 98.44 79 ILE A O 1
ATOM 629 N N . ARG A 1 80 ? -9.267 -12.781 14.837 1.00 97.56 80 ARG A N 1
ATOM 630 C CA . ARG A 1 80 ? -10.223 -13.248 15.851 1.00 97.56 80 ARG A CA 1
ATOM 631 C C . ARG A 1 80 ? -9.567 -13.497 17.198 1.00 97.56 80 ARG A C 1
ATOM 633 O O . ARG A 1 80 ? -10.064 -13.015 18.210 1.00 97.56 80 ARG A O 1
ATOM 640 N N . ASN A 1 81 ? -8.444 -14.207 17.217 1.00 96.56 81 ASN A N 1
ATOM 641 C CA . ASN A 1 81 ? -7.731 -14.530 18.452 1.00 96.56 81 ASN A CA 1
ATOM 642 C C . ASN A 1 81 ? -7.218 -13.273 19.169 1.00 96.56 81 ASN A C 1
ATOM 644 O O . ASN A 1 81 ? -7.173 -13.252 20.393 1.00 96.56 81 ASN A O 1
ATOM 648 N N . CYS A 1 82 ? -6.895 -12.211 18.425 1.00 96.50 82 CYS A N 1
ATOM 649 C CA . CYS A 1 82 ? -6.546 -10.908 18.991 1.00 96.50 82 CYS A CA 1
ATOM 650 C C . CYS A 1 82 ? -7.764 -10.039 19.370 1.00 96.50 82 CYS A C 1
ATOM 652 O O . CYS A 1 82 ? -7.574 -8.936 19.878 1.00 96.50 82 CYS A O 1
ATOM 654 N N . GLY A 1 83 ? -9.001 -10.481 19.109 1.00 96.94 83 GLY A N 1
ATOM 655 C CA . GLY A 1 83 ? -10.219 -9.717 19.401 1.00 96.94 83 GLY A CA 1
ATOM 656 C C . GLY A 1 83 ? -10.384 -8.459 18.540 1.00 96.94 83 GLY A C 1
ATOM 657 O O . GLY A 1 83 ? -10.891 -7.445 19.016 1.00 96.94 83 GLY A O 1
ATOM 658 N N . LEU A 1 84 ? -9.915 -8.489 17.287 1.00 98.00 84 LEU A N 1
ATOM 659 C CA . LEU A 1 84 ? -9.853 -7.318 16.401 1.00 98.00 84 LEU A CA 1
ATOM 660 C C . LEU A 1 84 ? -10.839 -7.366 15.222 1.00 98.00 84 LEU A C 1
ATOM 662 O O . LEU A 1 84 ? -10.758 -6.515 14.337 1.00 98.00 84 LEU A O 1
ATOM 666 N N . GLU A 1 85 ? -11.779 -8.316 15.203 1.00 97.44 85 GLU A N 1
ATOM 667 C CA . GLU A 1 85 ? -12.741 -8.515 14.099 1.00 97.44 85 GLU A CA 1
ATOM 668 C C . GLU A 1 85 ? -13.597 -7.269 13.803 1.00 97.44 85 GLU A C 1
ATOM 670 O O . GLU A 1 85 ? -13.915 -7.003 12.645 1.00 97.44 85 GLU A O 1
ATOM 675 N N . ASP A 1 86 ? -13.896 -6.451 14.817 1.00 97.50 86 ASP A N 1
ATOM 676 C CA . ASP A 1 86 ? -14.672 -5.212 14.651 1.00 97.50 86 ASP A CA 1
ATOM 677 C C . ASP A 1 86 ? -13.876 -4.076 13.987 1.00 97.50 86 ASP A C 1
ATOM 679 O O . ASP A 1 86 ? -14.447 -3.081 13.535 1.00 97.50 86 ASP A O 1
ATOM 683 N N . ARG A 1 87 ? -12.543 -4.198 13.935 1.00 98.00 87 ARG A N 1
ATOM 684 C CA . ARG A 1 87 ? -11.629 -3.137 13.480 1.00 98.00 87 ARG A CA 1
ATOM 685 C C . ARG A 1 87 ? -10.769 -3.540 12.292 1.00 98.00 87 ARG A C 1
ATOM 687 O O . ARG A 1 87 ? -10.227 -2.660 11.631 1.00 98.00 87 ARG A O 1
ATOM 694 N N . ILE A 1 88 ? -10.654 -4.835 12.000 1.00 98.69 88 ILE A N 1
ATOM 695 C CA . ILE A 1 88 ? -9.916 -5.355 10.849 1.00 98.69 88 ILE A CA 1
ATOM 696 C C . ILE A 1 88 ? -10.875 -6.126 9.943 1.00 98.69 88 ILE A C 1
ATOM 698 O O . ILE A 1 88 ? -11.333 -7.219 10.268 1.00 98.69 88 ILE A O 1
ATOM 702 N N . LYS A 1 89 ? -11.143 -5.567 8.764 1.00 98.38 89 LYS A N 1
ATOM 703 C CA . LYS A 1 89 ? -11.940 -6.198 7.712 1.00 98.38 89 LYS A CA 1
ATOM 704 C C . LYS A 1 89 ? -11.007 -6.815 6.677 1.00 98.38 89 LYS A C 1
ATOM 706 O O . LYS A 1 89 ? -10.378 -6.089 5.912 1.00 98.38 89 LYS A O 1
ATOM 711 N N . ILE A 1 90 ? -10.961 -8.142 6.622 1.00 98.31 90 ILE A N 1
ATOM 712 C CA . ILE A 1 90 ? -10.197 -8.882 5.613 1.00 98.31 90 ILE A CA 1
ATOM 713 C C . ILE A 1 90 ? -11.106 -9.454 4.517 1.00 98.31 90 ILE A C 1
ATOM 715 O O . ILE A 1 90 ? -12.175 -9.996 4.815 1.00 98.31 90 ILE A O 1
ATOM 719 N N . THR A 1 91 ? -10.685 -9.358 3.253 1.00 98.19 91 THR A N 1
ATOM 720 C CA . THR A 1 91 ? -11.356 -9.997 2.106 1.00 98.19 91 THR A CA 1
ATOM 721 C C . THR A 1 91 ? -10.424 -10.949 1.354 1.00 98.19 91 THR A C 1
ATOM 723 O O . THR A 1 91 ? -9.214 -10.723 1.300 1.00 98.19 91 THR A O 1
ATOM 726 N N . ASN A 1 92 ? -10.995 -12.030 0.801 1.00 98.00 92 ASN A N 1
ATOM 727 C CA . ASN A 1 92 ? -10.285 -12.959 -0.076 1.00 98.00 92 ASN A CA 1
ATOM 728 C C . ASN A 1 92 ? -10.629 -12.685 -1.541 1.00 98.00 92 ASN A C 1
ATOM 730 O O . ASN A 1 92 ? -11.666 -13.130 -2.029 1.00 98.00 92 ASN A O 1
ATOM 734 N N . GLU A 1 93 ? -9.792 -11.912 -2.222 1.00 96.94 93 GLU A N 1
ATOM 735 C CA . GLU A 1 93 ? -9.980 -11.528 -3.624 1.00 96.94 93 GLU A CA 1
ATOM 736 C C . GLU A 1 93 ? -8.667 -10.996 -4.218 1.00 96.94 93 GLU A C 1
ATOM 738 O O . GLU A 1 93 ? -7.730 -10.660 -3.489 1.00 96.94 93 GLU A O 1
ATOM 743 N N . ASP A 1 94 ? -8.587 -10.904 -5.548 1.00 95.75 94 ASP A N 1
ATOM 744 C CA . ASP A 1 94 ? -7.502 -10.167 -6.197 1.00 95.75 94 ASP A CA 1
ATOM 745 C C . ASP A 1 94 ? -7.701 -8.667 -5.943 1.00 95.75 94 ASP A C 1
ATOM 747 O O . ASP A 1 94 ? -8.741 -8.085 -6.265 1.00 95.75 94 ASP A O 1
ATOM 751 N N . ALA A 1 95 ? -6.682 -8.011 -5.395 1.00 95.69 95 ALA A N 1
ATOM 752 C CA . ALA A 1 95 ? -6.703 -6.573 -5.182 1.00 95.69 95 ALA A CA 1
ATOM 753 C C . ALA A 1 95 ? -6.896 -5.782 -6.494 1.00 95.69 95 ALA A C 1
ATOM 755 O O . ALA A 1 95 ? -7.474 -4.699 -6.485 1.00 95.69 95 ALA A O 1
ATOM 756 N N . LEU A 1 96 ? -6.501 -6.300 -7.660 1.00 94.31 96 LEU A N 1
ATOM 757 C CA . LEU A 1 96 ? -6.811 -5.651 -8.939 1.00 94.31 96 LEU A CA 1
ATOM 758 C C . LEU A 1 96 ? -8.300 -5.689 -9.296 1.00 94.31 96 LEU A C 1
ATOM 760 O O . LEU A 1 96 ? -8.754 -4.772 -9.984 1.00 94.31 96 LEU A O 1
ATOM 764 N N . ASP A 1 97 ? -9.072 -6.624 -8.751 1.00 95.50 97 ASP A N 1
ATOM 765 C CA . ASP 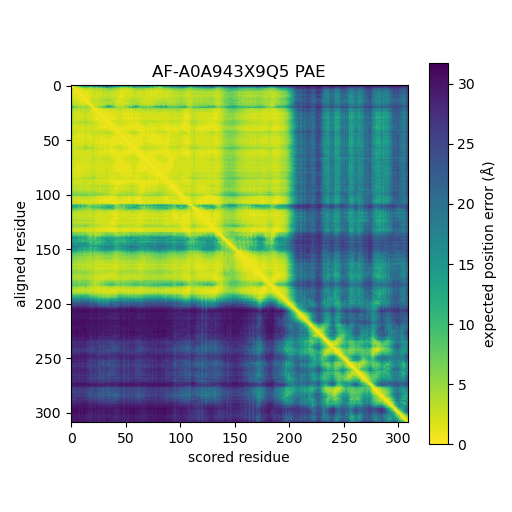A 1 97 ? -10.517 -6.747 -8.980 1.00 95.50 97 ASP A CA 1
ATOM 766 C C . ASP A 1 97 ? -11.350 -6.134 -7.845 1.00 95.50 97 ASP A C 1
ATOM 768 O O . ASP A 1 97 ? -12.493 -5.719 -8.060 1.00 95.50 97 ASP A O 1
ATOM 772 N N . ALA A 1 98 ? -10.752 -5.971 -6.664 1.00 94.69 98 ALA A N 1
ATOM 773 C CA . ALA A 1 98 ? -11.440 -5.475 -5.484 1.00 94.69 98 ALA A CA 1
ATOM 774 C C . ALA A 1 98 ? -12.039 -4.078 -5.665 1.00 94.69 98 ALA A C 1
ATOM 776 O O . ALA A 1 98 ? -11.392 -3.153 -6.174 1.00 94.69 98 ALA A O 1
ATOM 777 N N . LYS A 1 99 ? -13.280 -3.907 -5.203 1.00 93.94 99 LYS A N 1
ATOM 778 C CA . LYS A 1 99 ? -13.985 -2.619 -5.213 1.00 93.94 99 LYS A CA 1
ATOM 779 C C . LYS A 1 99 ? -13.849 -1.929 -3.865 1.00 93.94 99 LYS A C 1
ATOM 781 O O . LYS A 1 99 ? -14.212 -2.477 -2.819 1.00 93.94 99 LYS A O 1
ATOM 786 N N . VAL A 1 100 ? -13.309 -0.718 -3.903 1.00 94.56 100 VAL A N 1
ATOM 787 C CA . VAL A 1 100 ? -13.052 0.104 -2.727 1.00 94.56 100 VAL A CA 1
ATOM 788 C C . VAL A 1 100 ? -13.560 1.509 -3.027 1.00 94.56 100 VAL A C 1
ATOM 790 O O . VAL A 1 100 ? -12.963 2.222 -3.827 1.00 94.56 100 VAL A O 1
ATOM 793 N N . ASP A 1 101 ? -14.651 1.894 -2.367 1.00 92.69 101 ASP A N 1
ATOM 794 C CA . ASP A 1 101 ? -15.342 3.177 -2.580 1.00 92.69 101 ASP A CA 1
ATOM 795 C C . ASP A 1 101 ? -15.121 4.156 -1.410 1.00 92.69 101 ASP A C 1
ATOM 797 O O . ASP A 1 101 ? -15.849 5.128 -1.229 1.00 92.69 101 ASP A O 1
ATOM 801 N N . GLU A 1 102 ? -14.107 3.891 -0.585 1.00 94.62 102 GLU A N 1
ATOM 802 C CA . GLU A 1 102 ? -13.780 4.668 0.610 1.00 94.62 102 GLU A CA 1
ATOM 803 C C . GLU A 1 102 ? -12.433 5.383 0.476 1.00 94.62 102 GLU A C 1
ATOM 805 O O . GLU A 1 102 ? -11.582 5.009 -0.340 1.00 94.62 102 GLU A O 1
ATOM 810 N N . LYS A 1 103 ? -12.245 6.410 1.311 1.00 98.00 103 LYS A N 1
ATOM 811 C CA . LYS A 1 103 ? -10.977 7.119 1.481 1.00 98.00 103 LYS A CA 1
ATOM 812 C C . LYS A 1 103 ? -10.205 6.598 2.694 1.00 98.00 103 LYS A C 1
ATOM 814 O O . LYS A 1 103 ? -10.814 6.257 3.711 1.00 98.00 103 LYS A O 1
ATOM 819 N N . PHE A 1 104 ? -8.881 6.574 2.580 1.00 98.69 104 PHE A N 1
ATOM 820 C CA . PHE A 1 104 ? -7.957 6.085 3.598 1.00 98.69 104 PHE A CA 1
ATOM 821 C C . PHE A 1 104 ? -6.865 7.108 3.888 1.00 98.69 104 PHE A C 1
ATOM 823 O O . PHE A 1 104 ? -6.335 7.763 2.988 1.00 98.69 104 PHE A O 1
ATOM 830 N N . ASP A 1 105 ? -6.500 7.196 5.161 1.00 98.62 105 ASP A N 1
ATOM 831 C CA . ASP A 1 105 ? -5.407 8.039 5.644 1.00 98.62 105 ASP A CA 1
ATOM 832 C C . ASP A 1 105 ? -4.052 7.382 5.378 1.00 98.62 105 ASP A C 1
ATOM 834 O O . ASP A 1 105 ? -3.038 8.067 5.260 1.00 98.62 105 ASP A O 1
ATOM 838 N N . LEU A 1 106 ? -4.036 6.051 5.270 1.00 98.69 106 LEU A N 1
ATOM 839 C CA . LEU A 1 106 ? -2.871 5.289 4.855 1.00 98.69 106 LEU A CA 1
ATOM 840 C C . LEU A 1 106 ? -3.260 4.181 3.878 1.00 98.69 106 LEU A C 1
ATOM 842 O O . L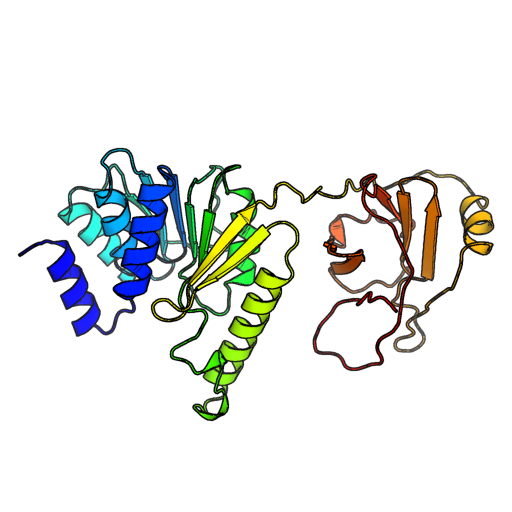EU A 1 106 ? -4.197 3.426 4.132 1.00 98.69 106 LEU A O 1
ATOM 846 N N . ILE A 1 107 ? -2.502 4.051 2.792 1.00 98.56 107 ILE A N 1
ATOM 847 C CA . ILE A 1 107 ? -2.559 2.892 1.896 1.00 98.56 107 ILE A CA 1
ATOM 848 C C . ILE A 1 107 ? -1.205 2.191 1.950 1.00 98.56 107 ILE A C 1
ATOM 850 O O . ILE A 1 107 ? -0.188 2.770 1.574 1.00 98.56 107 ILE A O 1
ATOM 854 N N . PHE A 1 108 ? -1.185 0.953 2.425 1.00 97.81 108 PHE A N 1
ATOM 855 C CA . PHE A 1 108 ? 0.004 0.120 2.508 1.00 97.81 108 PHE A CA 1
ATOM 856 C C . PHE A 1 108 ? 0.001 -0.905 1.376 1.00 97.81 108 PHE A C 1
ATOM 858 O O . PHE A 1 108 ? -0.937 -1.689 1.243 1.00 97.81 108 PHE A O 1
ATOM 865 N N . ILE A 1 109 ? 1.042 -0.889 0.548 1.00 95.62 109 ILE A N 1
ATOM 866 C CA . ILE A 1 109 ? 1.224 -1.831 -0.556 1.00 95.62 109 ILE A CA 1
ATOM 867 C C . ILE A 1 109 ? 2.357 -2.789 -0.183 1.00 95.62 109 ILE A C 1
ATOM 869 O O . ILE A 1 109 ? 3.532 -2.429 -0.273 1.00 95.62 109 ILE A O 1
ATOM 873 N N . ASP A 1 110 ? 1.997 -4.019 0.180 1.00 85.00 110 ASP A N 1
ATOM 874 C CA . ASP A 1 110 ? 2.926 -5.131 0.414 1.00 85.00 110 ASP A CA 1
ATOM 875 C C . ASP A 1 110 ? 2.401 -6.427 -0.226 1.00 85.00 110 ASP A C 1
ATOM 877 O O . ASP A 1 110 ? 2.291 -7.495 0.370 1.00 85.00 110 ASP A O 1
ATOM 881 N N . ALA A 1 111 ? 2.054 -6.322 -1.508 1.00 75.94 111 ALA A N 1
ATOM 882 C CA . ALA A 1 111 ? 1.591 -7.443 -2.313 1.00 75.94 111 ALA A CA 1
ATOM 883 C C . ALA A 1 111 ? 2.392 -7.559 -3.599 1.00 75.94 111 ALA A C 1
ATOM 885 O O . ALA A 1 111 ? 2.661 -6.558 -4.256 1.00 75.94 111 ALA A O 1
ATOM 886 N N . ALA A 1 112 ? 2.718 -8.798 -3.981 1.00 77.81 112 ALA A N 1
ATOM 887 C CA . ALA A 1 112 ? 3.231 -9.181 -5.297 1.00 77.81 112 ALA A CA 1
ATOM 888 C C . ALA A 1 112 ? 4.040 -8.071 -6.002 1.00 77.81 112 ALA A C 1
ATOM 890 O O . ALA A 1 112 ? 3.548 -7.423 -6.922 1.00 77.81 112 ALA A O 1
ATOM 891 N N . LYS A 1 113 ? 5.307 -7.891 -5.603 1.00 76.44 113 LYS A N 1
ATOM 892 C CA . LYS A 1 113 ? 6.286 -6.886 -6.095 1.00 76.44 113 LYS A CA 1
ATOM 893 C C . LYS A 1 113 ? 6.238 -6.577 -7.604 1.00 76.44 113 LYS A C 1
ATOM 895 O O . LYS A 1 113 ? 6.547 -5.477 -8.047 1.00 76.44 113 LYS A O 1
ATOM 900 N N . ALA A 1 114 ? 5.829 -7.544 -8.422 1.00 76.19 114 ALA A N 1
ATOM 901 C CA . ALA A 1 114 ? 5.631 -7.399 -9.859 1.00 76.19 114 ALA A CA 1
ATOM 902 C C . ALA A 1 114 ? 4.433 -6.518 -10.292 1.00 76.19 114 ALA A C 1
ATOM 904 O O . ALA A 1 114 ? 4.315 -6.248 -11.492 1.00 76.19 114 ALA A O 1
ATOM 905 N N . GLN A 1 115 ? 3.545 -6.134 -9.372 1.00 85.25 115 GLN A N 1
ATOM 906 C CA . GLN A 1 115 ? 2.286 -5.418 -9.609 1.00 85.25 115 GLN A CA 1
ATOM 907 C C . GLN A 1 115 ? 2.182 -4.090 -8.840 1.00 85.25 115 GLN A C 1
ATOM 909 O O . GLN A 1 115 ? 1.159 -3.424 -8.975 1.00 85.25 115 GLN A O 1
ATOM 914 N N . TYR A 1 116 ? 3.223 -3.660 -8.112 1.00 87.75 116 TYR A N 1
ATOM 915 C CA . TYR A 1 116 ? 3.205 -2.424 -7.310 1.00 87.75 116 TYR A CA 1
ATOM 916 C C . TYR A 1 116 ? 2.666 -1.203 -8.073 1.00 87.75 116 TYR A C 1
ATOM 918 O O . TYR A 1 116 ? 1.757 -0.544 -7.583 1.00 87.75 116 TYR A O 1
ATOM 926 N N . GLU A 1 117 ? 3.127 -0.961 -9.308 1.00 87.00 117 GLU A N 1
ATOM 927 C CA . GLU A 1 117 ? 2.639 0.146 -10.154 1.00 87.00 117 GLU A CA 1
ATOM 928 C C . GLU A 1 117 ? 1.121 0.068 -10.400 1.00 87.00 117 GLU A C 1
ATOM 930 O O . GLU A 1 117 ? 0.424 1.076 -10.337 1.00 87.00 117 GLU A O 1
ATOM 935 N N . LYS A 1 118 ? 0.580 -1.138 -10.624 1.00 88.38 118 LYS A N 1
ATOM 936 C CA . LYS A 1 118 ? -0.857 -1.338 -10.860 1.00 88.38 118 LYS A CA 1
ATOM 937 C C . LYS A 1 118 ? -1.679 -1.101 -9.597 1.00 88.38 118 LYS A C 1
ATOM 939 O O . LYS A 1 118 ? -2.735 -0.485 -9.683 1.00 88.38 118 LYS A O 1
ATOM 944 N N . PHE A 1 119 ? -1.205 -1.579 -8.445 1.00 94.06 119 PHE A N 1
ATOM 945 C CA . PHE A 1 119 ? -1.872 -1.329 -7.166 1.00 94.06 119 PHE A CA 1
ATOM 946 C C . PHE A 1 119 ? -1.845 0.155 -6.813 1.00 94.06 119 PHE A C 1
ATOM 948 O O . PHE A 1 119 ? -2.881 0.710 -6.457 1.00 94.06 119 PHE A O 1
ATOM 955 N N . PHE A 1 120 ? -0.699 0.814 -6.989 1.00 93.56 120 PHE A N 1
ATOM 956 C CA . PHE A 1 120 ? -0.568 2.249 -6.766 1.00 93.56 120 PHE A CA 1
ATOM 957 C C . PHE A 1 120 ? -1.557 3.031 -7.638 1.00 93.56 120 PHE A C 1
ATOM 959 O O . PHE A 1 120 ? -2.359 3.799 -7.119 1.00 93.56 120 PHE A O 1
ATOM 966 N N . GLU A 1 121 ? -1.571 2.786 -8.950 1.00 89.69 121 GLU A N 1
ATOM 967 C CA . GLU A 1 121 ? -2.493 3.451 -9.881 1.00 89.69 121 GLU A CA 1
ATOM 968 C C . GLU A 1 121 ? -3.970 3.167 -9.581 1.00 89.69 121 GLU A C 1
ATOM 970 O O . GLU A 1 121 ? -4.807 4.051 -9.743 1.00 89.69 121 GLU A O 1
ATOM 975 N N . LYS A 1 122 ? -4.306 1.951 -9.135 1.00 92.81 122 LYS A N 1
ATOM 976 C CA . LYS A 1 122 ? -5.681 1.596 -8.768 1.00 92.81 122 LYS A CA 1
ATOM 977 C C . LYS A 1 122 ? -6.137 2.343 -7.515 1.00 92.81 122 LYS A C 1
ATOM 979 O O . LYS A 1 122 ? -7.231 2.898 -7.506 1.00 92.81 122 LYS A O 1
ATOM 984 N N . TYR A 1 123 ? -5.312 2.344 -6.470 1.00 96.25 123 TYR A N 1
ATOM 985 C CA . TYR A 1 123 ? -5.716 2.799 -5.140 1.00 96.25 123 TYR A CA 1
ATOM 986 C C . TYR A 1 123 ? -5.321 4.241 -4.818 1.00 96.25 123 TYR A C 1
ATOM 988 O O . TYR A 1 123 ? -5.791 4.773 -3.816 1.00 96.25 123 TYR A O 1
ATOM 996 N N . LYS A 1 124 ? -4.538 4.934 -5.659 1.00 92.94 124 LYS A N 1
ATOM 997 C CA . LYS A 1 124 ? -4.184 6.349 -5.428 1.00 92.94 124 LYS A CA 1
ATOM 998 C C . LYS A 1 124 ? -5.408 7.248 -5.233 1.00 92.94 124 LYS A C 1
ATOM 1000 O O . LYS A 1 124 ? -5.385 8.168 -4.423 1.00 92.94 124 LYS A O 1
ATOM 1005 N N . HIS A 1 125 ? -6.515 6.937 -5.909 1.00 92.62 125 HIS A N 1
ATOM 1006 C CA . HIS A 1 125 ? -7.774 7.673 -5.782 1.00 92.62 125 HIS A CA 1
ATOM 1007 C C . HIS A 1 125 ? -8.551 7.349 -4.501 1.00 92.62 125 HIS A C 1
ATOM 1009 O O . HIS A 1 125 ? -9.477 8.082 -4.161 1.00 92.62 125 HIS A O 1
ATOM 1015 N N . ASN A 1 126 ? -8.167 6.315 -3.756 1.00 97.75 126 ASN A N 1
ATOM 1016 C CA . ASN A 1 126 ? -8.688 6.016 -2.426 1.00 97.75 126 ASN A CA 1
ATOM 1017 C C . ASN A 1 126 ? -7.914 6.746 -1.320 1.00 97.75 126 ASN A C 1
ATOM 1019 O O . ASN A 1 126 ? -8.251 6.602 -0.152 1.00 97.75 126 ASN A O 1
ATOM 1023 N N . LEU A 1 127 ? -6.903 7.551 -1.650 1.00 97.69 127 LEU A N 1
ATOM 1024 C CA . LEU A 1 127 ? -6.167 8.316 -0.652 1.00 97.69 127 LEU A CA 1
ATOM 1025 C C . LEU A 1 127 ? -6.946 9.569 -0.221 1.00 97.69 127 LEU A C 1
ATOM 1027 O O . LEU A 1 127 ? -7.523 10.278 -1.059 1.00 97.69 127 LEU A O 1
ATOM 1031 N N . SER A 1 128 ? -6.978 9.825 1.086 1.00 96.81 128 SER A N 1
ATOM 1032 C CA . SER A 1 128 ? -7.411 11.098 1.673 1.00 96.81 128 SER A CA 1
ATOM 1033 C C . SER A 1 128 ? -6.446 12.230 1.286 1.00 96.81 128 SER A C 1
ATOM 1035 O O . SER A 1 128 ? -5.285 11.982 0.977 1.00 96.81 128 SER A O 1
ATOM 1037 N N . GLU A 1 129 ? -6.895 13.485 1.353 1.00 91.19 129 GLU A N 1
ATOM 1038 C CA . GLU A 1 129 ? -6.091 14.669 0.988 1.00 91.19 129 GLU A CA 1
ATOM 1039 C C . GLU A 1 129 ? -4.754 14.756 1.751 1.00 91.19 129 GLU A C 1
ATOM 1041 O O . GLU A 1 129 ? -3.712 15.035 1.166 1.00 91.19 129 GLU A O 1
ATOM 1046 N N . ASN A 1 130 ? -4.766 14.413 3.043 1.00 92.00 130 ASN A N 1
ATOM 1047 C CA . ASN A 1 130 ? -3.572 14.366 3.899 1.00 92.00 130 ASN A CA 1
ATOM 1048 C C . ASN A 1 130 ? -3.008 12.944 4.072 1.00 92.00 130 ASN A C 1
ATOM 1050 O O . ASN A 1 130 ? -2.186 12.694 4.959 1.00 92.00 130 ASN A O 1
ATOM 1054 N N . GLY A 1 131 ? -3.492 12.001 3.263 1.00 97.06 131 GLY A N 1
ATOM 1055 C CA . GLY A 1 131 ? -3.132 10.599 3.367 1.00 97.06 131 GLY A CA 1
ATOM 1056 C C . GLY A 1 131 ? -1.716 10.311 2.878 1.00 97.06 131 GLY A C 1
ATOM 1057 O O . GLY A 1 131 ? -1.052 11.130 2.236 1.00 97.06 131 GLY A O 1
ATOM 1058 N N . VAL A 1 132 ? -1.247 9.107 3.186 1.00 98.25 132 VAL A N 1
ATOM 1059 C CA . VAL A 1 132 ? 0.066 8.617 2.771 1.00 98.25 132 VAL A CA 1
ATOM 1060 C C . VAL A 1 132 ? -0.020 7.226 2.147 1.00 98.25 132 VAL A C 1
ATOM 1062 O O . VAL A 1 132 ? -0.693 6.339 2.665 1.00 98.25 132 VAL A O 1
ATOM 1065 N N . ILE A 1 133 ? 0.675 7.017 1.031 1.00 98.38 133 ILE A N 1
ATOM 1066 C CA . ILE A 1 133 ? 0.889 5.687 0.455 1.00 98.38 133 ILE A CA 1
ATOM 1067 C C . ILE A 1 133 ? 2.277 5.218 0.872 1.00 98.38 133 ILE A C 1
ATOM 1069 O O . ILE A 1 133 ? 3.262 5.932 0.672 1.00 98.38 133 ILE A O 1
ATOM 1073 N N . ILE A 1 134 ? 2.358 4.021 1.444 1.00 97.12 134 ILE A N 1
ATOM 1074 C CA . ILE A 1 134 ? 3.618 3.373 1.799 1.00 97.12 134 ILE A CA 1
ATOM 1075 C C . ILE A 1 134 ? 3.776 2.094 0.981 1.00 97.12 134 ILE A C 1
ATOM 1077 O O . ILE A 1 134 ? 2.839 1.309 0.854 1.00 97.12 134 ILE A O 1
ATOM 1081 N N . THR A 1 135 ? 4.964 1.875 0.421 1.00 94.31 135 THR A N 1
ATOM 1082 C CA . THR A 1 135 ? 5.322 0.624 -0.265 1.00 94.31 135 THR A CA 1
ATOM 1083 C C . THR A 1 135 ? 6.627 0.093 0.314 1.00 94.31 135 THR A C 1
ATOM 1085 O O . THR A 1 135 ? 7.601 0.844 0.396 1.00 94.31 135 THR A O 1
ATOM 1088 N N . ASP A 1 136 ? 6.638 -1.171 0.739 1.00 87.06 136 ASP A N 1
ATOM 1089 C CA . ASP A 1 136 ? 7.808 -1.826 1.347 1.00 87.06 136 ASP A CA 1
ATOM 1090 C C . ASP A 1 136 ? 8.625 -2.640 0.317 1.00 87.06 136 ASP A C 1
ATOM 1092 O O . ASP A 1 136 ? 8.209 -2.863 -0.825 1.00 87.06 136 ASP A O 1
ATOM 1096 N N . ASN A 1 137 ? 9.815 -3.079 0.727 1.00 82.19 137 ASN A N 1
ATOM 1097 C CA . ASN A 1 137 ? 10.758 -3.941 0.014 1.00 82.19 137 ASN A CA 1
ATOM 1098 C C . ASN A 1 137 ? 11.252 -3.408 -1.343 1.00 82.19 137 ASN A C 1
ATOM 1100 O O . ASN A 1 137 ? 11.445 -4.181 -2.293 1.00 82.19 137 ASN A O 1
ATOM 1104 N N . LEU A 1 138 ? 11.515 -2.105 -1.440 1.00 80.00 138 LEU A N 1
ATOM 1105 C CA . LEU A 1 138 ? 11.989 -1.458 -2.669 1.00 80.00 138 LEU A CA 1
ATOM 1106 C C . LEU A 1 138 ? 13.451 -1.751 -3.031 1.00 80.00 138 LEU A C 1
ATOM 1108 O O . LEU A 1 138 ? 13.837 -1.556 -4.181 1.00 80.00 138 LEU A O 1
ATOM 1112 N N . PHE A 1 139 ? 14.270 -2.229 -2.098 1.00 72.62 139 PHE A N 1
ATOM 1113 C CA . PHE A 1 139 ? 15.686 -2.556 -2.310 1.00 72.62 139 PHE A CA 1
ATOM 1114 C C . PHE A 1 139 ? 15.957 -4.053 -2.453 1.00 72.62 139 PHE A C 1
ATOM 1116 O O . PHE A 1 139 ? 17.044 -4.424 -2.900 1.00 72.62 139 PHE A O 1
ATOM 1123 N N . PHE A 1 140 ? 14.972 -4.904 -2.133 1.00 70.50 140 PHE A N 1
ATOM 1124 C CA . PHE A 1 140 ? 15.023 -6.364 -2.291 1.00 70.50 140 PHE A CA 1
ATOM 1125 C C . PHE A 1 140 ? 16.372 -6.958 -1.838 1.00 70.50 140 PHE A C 1
ATOM 1127 O O . PHE A 1 140 ? 17.120 -7.515 -2.644 1.00 70.50 140 PHE A O 1
ATOM 1134 N N . HIS A 1 141 ? 16.723 -6.766 -0.561 1.00 64.81 141 HIS A N 1
ATOM 1135 C CA . HIS A 1 141 ? 17.996 -7.206 0.027 1.00 64.81 141 HIS A CA 1
ATOM 1136 C C . HIS A 1 141 ? 19.260 -6.675 -0.687 1.00 64.81 141 HIS A C 1
ATOM 1138 O O . HIS A 1 141 ? 20.256 -7.384 -0.819 1.00 64.81 141 HIS A O 1
ATOM 1144 N N . GLY A 1 142 ? 19.222 -5.443 -1.207 1.00 61.56 142 GLY A N 1
ATOM 1145 C CA . GLY A 1 142 ? 20.352 -4.808 -1.902 1.00 61.56 142 GLY A CA 1
ATOM 1146 C C . GLY A 1 142 ? 20.600 -5.319 -3.329 1.00 61.56 142 GLY A C 1
ATOM 1147 O O . GLY A 1 142 ? 21.499 -4.827 -4.018 1.00 61.56 142 GLY A O 1
ATOM 1148 N N . MET A 1 143 ? 19.792 -6.267 -3.821 1.00 64.81 143 MET A N 1
ATOM 1149 C CA . MET A 1 143 ? 19.906 -6.804 -5.185 1.00 64.81 143 MET A CA 1
ATOM 1150 C C . MET A 1 143 ? 19.435 -5.805 -6.248 1.00 64.81 143 MET A C 1
ATOM 1152 O O . MET A 1 143 ? 19.814 -5.909 -7.415 1.00 64.81 143 MET A O 1
ATOM 1156 N N . VAL A 1 144 ? 18.618 -4.817 -5.866 1.00 60.81 144 VAL A N 1
ATOM 1157 C CA . VAL A 1 144 ? 18.224 -3.723 -6.768 1.00 60.81 144 VAL A CA 1
ATOM 1158 C C . VAL A 1 144 ? 19.421 -2.853 -7.135 1.00 60.81 144 VAL A C 1
ATOM 1160 O O . VAL A 1 144 ? 19.494 -2.389 -8.272 1.00 60.81 144 VAL A O 1
ATOM 1163 N N . GLU A 1 145 ? 20.378 -2.679 -6.230 1.00 62.25 145 GLU A N 1
ATOM 1164 C CA . GLU A 1 145 ? 21.612 -1.928 -6.477 1.00 62.25 145 GLU A CA 1
ATOM 1165 C C . GLU A 1 145 ? 22.692 -2.819 -7.100 1.00 62.25 145 GLU A C 1
ATOM 1167 O O . GLU A 1 145 ? 23.433 -2.376 -7.972 1.00 62.25 145 GLU A O 1
ATOM 1172 N N . ASN A 1 146 ? 22.702 -4.106 -6.741 1.00 67.06 146 ASN A N 1
ATOM 1173 C CA . ASN A 1 146 ? 23.701 -5.078 -7.177 1.00 67.06 146 ASN A CA 1
ATOM 1174 C C . ASN A 1 146 ? 23.033 -6.247 -7.930 1.00 67.06 146 ASN A C 1
ATOM 1176 O O . ASN A 1 146 ? 22.900 -7.347 -7.388 1.00 67.06 146 ASN A O 1
ATOM 1180 N N . PRO A 1 147 ? 22.594 -6.045 -9.188 1.00 66.44 147 PRO A N 1
ATOM 1181 C CA . PRO A 1 147 ? 21.873 -7.067 -9.954 1.00 66.44 147 PRO A CA 1
ATOM 1182 C C . PRO A 1 147 ? 22.742 -8.294 -10.262 1.00 66.44 147 PRO A C 1
ATOM 1184 O O . PRO A 1 147 ? 22.214 -9.365 -10.542 1.00 66.44 147 PRO A O 1
ATOM 1187 N N . GLU A 1 148 ? 24.064 -8.144 -10.179 1.00 71.00 148 GLU A N 1
ATOM 1188 C CA . GLU A 1 148 ? 25.062 -9.196 -10.402 1.00 71.00 148 GLU A CA 1
ATOM 1189 C C . GLU A 1 148 ? 25.056 -10.262 -9.292 1.00 71.00 148 GLU A C 1
ATOM 1191 O O . GLU A 1 148 ? 25.586 -11.357 -9.468 1.00 71.00 148 GLU A O 1
ATOM 1196 N N . LEU A 1 149 ? 24.387 -9.987 -8.163 1.00 69.38 149 LEU A N 1
ATOM 1197 C CA . LEU A 1 149 ? 24.206 -10.937 -7.062 1.00 69.38 149 LEU A CA 1
ATOM 1198 C C . LEU A 1 149 ? 23.251 -12.091 -7.404 1.00 69.38 149 LEU A C 1
ATOM 1200 O O . LEU A 1 149 ? 23.121 -13.033 -6.620 1.00 69.38 149 LEU A O 1
ATOM 1204 N N . THR A 1 150 ? 22.566 -12.052 -8.551 1.00 73.00 150 THR A N 1
ATOM 1205 C CA . THR A 1 150 ? 21.668 -13.126 -8.979 1.00 73.00 150 THR A CA 1
ATOM 1206 C C . THR A 1 150 ? 21.832 -13.470 -10.456 1.00 73.00 150 THR A C 1
ATOM 1208 O O . THR A 1 150 ? 21.843 -12.611 -11.329 1.00 73.00 150 THR A O 1
ATOM 1211 N N . HIS A 1 151 ? 21.890 -14.771 -10.738 1.00 76.88 151 HIS A N 1
ATOM 1212 C CA . HIS A 1 151 ? 21.906 -15.317 -12.099 1.00 76.88 151 HIS A CA 1
ATOM 1213 C C . HIS A 1 151 ? 20.536 -15.896 -12.497 1.00 76.88 151 HIS A C 1
ATOM 1215 O O . HIS A 1 151 ? 20.370 -16.449 -13.582 1.00 76.88 151 HIS A O 1
ATOM 1221 N N . ASN A 1 152 ? 19.530 -15.788 -11.618 1.00 83.12 152 ASN A N 1
ATOM 1222 C CA . ASN A 1 152 ? 18.192 -16.308 -11.866 1.00 83.12 152 ASN A CA 1
ATOM 1223 C C . ASN A 1 152 ? 17.381 -15.317 -12.715 1.00 83.12 152 ASN A C 1
ATOM 1225 O O . ASN A 1 152 ? 17.103 -14.194 -12.292 1.00 83.12 152 ASN A O 1
ATOM 1229 N N . TYR A 1 153 ? 16.950 -15.755 -13.899 1.00 80.38 153 TYR A N 1
ATOM 1230 C CA . TYR A 1 153 ? 16.207 -14.920 -14.846 1.00 80.38 153 TYR A CA 1
ATOM 1231 C C . TYR A 1 153 ? 14.909 -14.332 -14.264 1.00 80.38 153 TYR A C 1
ATOM 1233 O O . TYR A 1 153 ? 14.591 -13.163 -14.502 1.00 80.38 153 TYR A O 1
ATOM 1241 N N . SER A 1 154 ? 14.172 -15.107 -13.466 1.00 79.81 154 SER A N 1
ATOM 1242 C CA . SER A 1 154 ? 12.938 -14.649 -12.819 1.00 79.81 154 SER A CA 1
ATOM 1243 C C . SER A 1 154 ? 13.219 -13.551 -11.795 1.00 79.81 154 SER A C 1
ATOM 1245 O O . SER A 1 154 ? 12.502 -12.547 -11.766 1.00 79.81 154 SER A O 1
ATOM 1247 N N . THR A 1 155 ? 14.299 -13.683 -11.020 1.00 80.94 155 THR A N 1
ATOM 1248 C CA . THR A 1 155 ? 14.753 -12.641 -10.087 1.00 80.94 155 THR A CA 1
ATOM 1249 C C . THR A 1 155 ? 15.186 -11.383 -10.836 1.00 80.94 155 THR A C 1
ATOM 1251 O O . THR A 1 155 ? 14.752 -10.289 -10.487 1.00 80.94 155 THR A O 1
ATOM 1254 N N . ILE A 1 156 ? 15.939 -11.507 -11.932 1.00 81.19 156 ILE A N 1
ATOM 1255 C CA . ILE A 1 156 ? 16.334 -10.359 -12.769 1.00 81.19 156 ILE A CA 1
ATOM 1256 C C . ILE A 1 156 ? 15.099 -9.614 -13.306 1.00 81.19 156 ILE A C 1
ATOM 1258 O O . ILE A 1 156 ? 15.045 -8.381 -13.275 1.00 81.19 156 ILE A O 1
ATOM 1262 N N . LYS A 1 157 ? 14.075 -10.342 -13.770 1.00 81.56 157 LYS A N 1
ATOM 1263 C CA . LYS A 1 157 ? 12.816 -9.744 -14.243 1.00 81.56 157 LYS A CA 1
ATOM 1264 C C . LYS A 1 157 ? 12.079 -9.007 -13.123 1.00 81.56 157 LYS A C 1
ATOM 1266 O O . LYS A 1 157 ? 11.520 -7.940 -13.374 1.00 81.56 157 LYS A O 1
ATOM 1271 N N . LEU A 1 158 ? 12.095 -9.544 -11.905 1.00 82.56 158 LEU A N 1
ATOM 1272 C CA . LEU A 1 158 ? 11.535 -8.883 -10.729 1.00 82.56 158 LEU A CA 1
ATOM 1273 C C . LEU A 1 158 ? 12.277 -7.579 -10.404 1.00 82.56 158 LEU A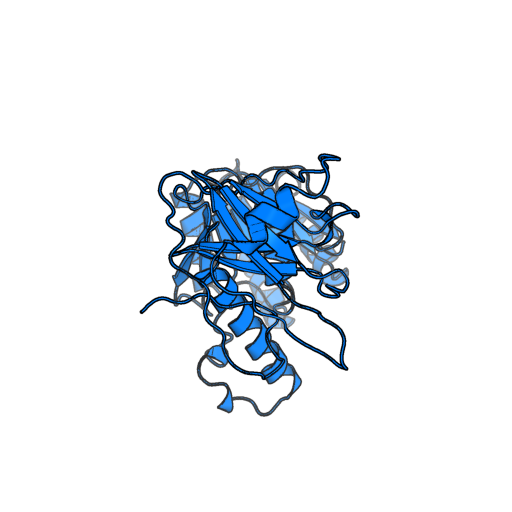 C 1
ATOM 1275 O O . LEU A 1 158 ? 11.634 -6.543 -10.260 1.00 82.56 158 LEU A O 1
ATOM 1279 N N . LEU A 1 159 ? 13.613 -7.605 -10.379 1.00 81.75 159 LEU A N 1
ATOM 1280 C CA . LEU A 1 159 ? 14.443 -6.423 -10.113 1.00 81.75 159 LEU A CA 1
ATOM 1281 C C . LEU A 1 159 ? 14.181 -5.298 -11.120 1.00 81.75 159 LEU A C 1
ATOM 1283 O O . LEU A 1 159 ? 14.056 -4.139 -10.729 1.00 81.75 159 LEU A O 1
ATOM 1287 N N . ARG A 1 160 ? 14.023 -5.625 -12.410 1.00 79.12 160 ARG A N 1
ATOM 1288 C CA . ARG A 1 160 ? 13.640 -4.639 -13.440 1.00 79.12 160 ARG A CA 1
ATOM 1289 C C . ARG A 1 160 ? 12.295 -3.979 -13.139 1.00 79.12 160 ARG A C 1
ATOM 1291 O O . ARG A 1 160 ? 12.170 -2.770 -13.304 1.00 79.12 160 ARG A O 1
ATOM 1298 N N . LYS A 1 161 ? 11.305 -4.748 -12.675 1.00 79.88 161 LYS A N 1
ATOM 1299 C CA . LYS A 1 161 ? 9.989 -4.208 -12.298 1.00 79.88 161 LYS A CA 1
ATOM 1300 C C . LYS A 1 161 ? 10.067 -3.305 -11.070 1.00 79.88 161 LYS A C 1
ATOM 1302 O O . LYS A 1 161 ? 9.458 -2.243 -11.086 1.00 79.88 161 LYS A O 1
ATOM 1307 N N . ILE A 1 162 ? 10.842 -3.688 -10.056 1.00 83.19 162 ILE A N 1
ATOM 1308 C CA . ILE A 1 162 ? 11.048 -2.861 -8.858 1.00 83.19 162 ILE A CA 1
ATOM 1309 C C . ILE A 1 162 ? 11.739 -1.547 -9.235 1.00 83.19 162 ILE A C 1
ATOM 1311 O O . ILE A 1 162 ? 11.261 -0.484 -8.856 1.00 83.19 162 ILE A O 1
ATOM 1315 N N . ARG A 1 163 ? 12.795 -1.589 -10.061 1.00 78.56 163 ARG A N 1
ATOM 1316 C CA . ARG A 1 163 ? 13.459 -0.375 -10.571 1.00 78.56 163 ARG A CA 1
ATOM 1317 C C . ARG A 1 163 ? 12.503 0.522 -11.348 1.00 78.56 163 ARG A C 1
ATOM 1319 O O . ARG A 1 163 ? 12.470 1.719 -11.096 1.00 78.56 163 ARG A O 1
ATOM 1326 N N . LYS A 1 164 ? 11.698 -0.056 -12.247 1.00 77.69 164 LYS A N 1
ATOM 1327 C CA . LYS A 1 164 ? 10.672 0.693 -12.981 1.00 77.69 164 LYS A CA 1
ATOM 1328 C C . LYS A 1 164 ? 9.692 1.367 -12.019 1.00 77.69 164 LYS A C 1
ATOM 1330 O O . LYS A 1 164 ? 9.378 2.536 -12.206 1.00 77.69 164 LYS A O 1
ATOM 1335 N N . PHE A 1 165 ? 9.248 0.658 -10.985 1.00 80.50 165 PHE A N 1
ATOM 1336 C CA . PHE A 1 165 ? 8.346 1.213 -9.982 1.00 80.50 165 PHE A CA 1
ATOM 1337 C C . PHE A 1 165 ? 8.997 2.337 -9.159 1.00 80.50 165 PHE A C 1
ATOM 1339 O O . PHE A 1 165 ? 8.380 3.376 -8.960 1.00 80.50 165 PHE A O 1
ATOM 1346 N N . VAL A 1 166 ? 10.260 2.187 -8.752 1.00 79.56 166 VAL A N 1
ATOM 1347 C CA . VAL A 1 166 ? 11.027 3.256 -8.089 1.00 79.56 166 VAL A CA 1
ATOM 1348 C C . VAL A 1 166 ? 11.128 4.496 -8.983 1.00 79.56 166 VAL A C 1
ATOM 1350 O O . VAL A 1 166 ? 10.857 5.602 -8.520 1.00 79.56 166 VAL A O 1
ATOM 1353 N N . SER A 1 167 ? 11.446 4.327 -10.271 1.00 74.19 167 SER A N 1
ATOM 1354 C CA . SER A 1 167 ? 11.459 5.437 -11.231 1.00 74.19 167 SER A CA 1
ATOM 1355 C C . SER A 1 167 ? 10.076 6.064 -11.407 1.00 74.19 167 SER A C 1
ATOM 1357 O O . SER A 1 167 ? 9.971 7.286 -11.428 1.00 74.19 167 SER A O 1
ATOM 1359 N N . PHE A 1 168 ? 9.016 5.254 -11.474 1.00 79.12 168 PHE A N 1
ATOM 1360 C CA . PHE A 1 168 ? 7.634 5.735 -11.493 1.00 79.12 168 PHE A CA 1
ATOM 1361 C C . PHE A 1 168 ? 7.345 6.617 -10.274 1.00 79.12 168 PHE A C 1
ATOM 1363 O O . PHE A 1 168 ? 6.894 7.741 -10.445 1.00 79.12 168 PHE A O 1
ATOM 1370 N N . LEU A 1 169 ? 7.683 6.174 -9.061 1.00 79.19 169 LEU A N 1
ATOM 1371 C CA . LEU A 1 169 ? 7.471 6.947 -7.834 1.00 79.19 169 LEU A CA 1
ATOM 1372 C C . LEU A 1 169 ? 8.250 8.271 -7.797 1.00 79.19 169 LEU A C 1
ATOM 1374 O O . LEU A 1 169 ? 7.738 9.265 -7.284 1.00 79.19 169 LEU A O 1
ATOM 1378 N N . GLN A 1 170 ? 9.486 8.281 -8.305 1.00 75.44 170 GLN A N 1
ATOM 1379 C CA . GLN A 1 170 ? 10.351 9.468 -8.337 1.00 75.44 170 GLN A CA 1
ATOM 1380 C C . GLN A 1 170 ? 9.922 10.496 -9.389 1.00 75.44 170 GLN A C 1
ATOM 1382 O O . GLN A 1 170 ? 10.160 11.689 -9.208 1.00 75.44 170 GLN A O 1
ATOM 1387 N N . LEU A 1 171 ? 9.330 10.036 -10.493 1.00 73.19 171 LEU A N 1
ATOM 1388 C CA . LEU A 1 171 ? 8.911 10.875 -11.617 1.00 73.19 171 LEU A CA 1
ATOM 1389 C C . LEU A 1 171 ? 7.417 11.222 -11.587 1.00 73.19 171 LEU A C 1
ATOM 1391 O O . LEU A 1 171 ? 6.980 12.023 -12.411 1.00 73.19 171 LEU A O 1
ATOM 1395 N N . ASN A 1 172 ? 6.636 10.633 -10.676 1.00 73.56 172 ASN A N 1
ATOM 1396 C CA . ASN A 1 172 ? 5.205 10.890 -10.559 1.00 73.56 172 ASN A CA 1
ATOM 1397 C C . ASN A 1 172 ? 4.964 12.302 -9.992 1.00 73.56 172 ASN A C 1
ATOM 1399 O O . ASN A 1 172 ? 5.259 12.533 -8.822 1.00 73.56 172 ASN A O 1
ATOM 1403 N N . PRO A 1 173 ? 4.412 13.248 -10.774 1.00 72.25 173 PRO A N 1
ATOM 1404 C CA . PRO A 1 173 ? 4.218 14.615 -10.305 1.00 72.25 173 PRO A CA 1
ATOM 1405 C C . PRO A 1 173 ? 3.016 14.759 -9.367 1.00 72.25 173 PRO A C 1
ATOM 1407 O O . PRO A 1 173 ? 2.985 15.722 -8.605 1.00 72.25 173 PRO A O 1
ATOM 1410 N N . GLU A 1 174 ? 2.058 13.820 -9.396 1.00 79.44 174 GLU A N 1
ATOM 1411 C CA . GLU A 1 174 ? 0.886 13.803 -8.507 1.00 79.44 174 GLU 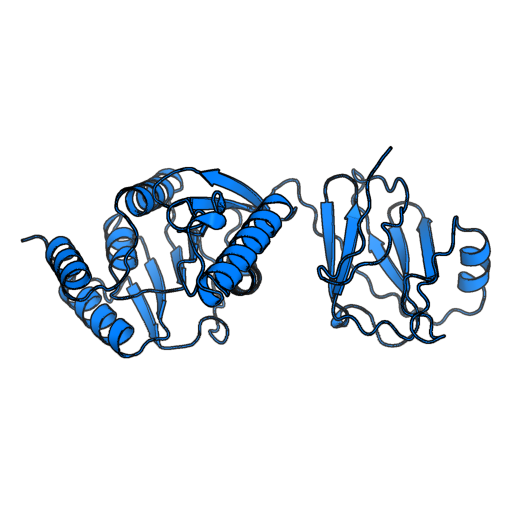A CA 1
ATOM 1412 C C . GLU A 1 174 ? 1.295 13.567 -7.047 1.00 79.44 174 GLU A C 1
ATOM 1414 O O . GLU A 1 174 ? 0.556 13.925 -6.129 1.00 79.44 174 GLU A O 1
ATOM 1419 N N . PHE A 1 175 ? 2.476 12.976 -6.824 1.00 84.50 175 PHE A N 1
ATOM 1420 C CA . PHE A 1 175 ? 2.951 12.578 -5.507 1.00 84.50 175 PHE A CA 1
ATOM 1421 C C . PHE A 1 175 ? 4.341 13.122 -5.191 1.00 84.50 175 PHE A C 1
ATOM 1423 O O . PHE A 1 175 ? 5.290 12.981 -5.955 1.00 84.50 175 PHE A O 1
ATOM 1430 N N . LYS A 1 176 ? 4.507 13.655 -3.983 1.00 87.06 176 LYS A N 1
ATOM 1431 C CA . LYS A 1 176 ? 5.823 13.877 -3.392 1.00 87.06 176 LYS A CA 1
ATOM 1432 C C . LYS A 1 176 ? 6.265 12.593 -2.697 1.00 87.06 176 LYS A C 1
ATOM 1434 O O . LYS A 1 176 ? 5.722 12.245 -1.646 1.00 87.06 176 LYS A O 1
ATOM 1439 N N . THR A 1 177 ? 7.251 11.909 -3.275 1.00 89.25 177 THR A N 1
ATOM 1440 C CA . THR A 1 177 ? 7.758 10.633 -2.750 1.00 89.25 177 THR A CA 1
ATOM 1441 C C . THR A 1 177 ? 9.140 10.768 -2.118 1.00 89.25 177 THR A C 1
ATOM 1443 O O . THR A 1 177 ? 10.057 11.325 -2.722 1.00 89.25 177 THR A O 1
ATOM 1446 N N . THR A 1 178 ? 9.320 10.201 -0.924 1.00 92.25 178 THR A N 1
ATOM 1447 C CA . THR A 1 178 ? 10.639 9.920 -0.338 1.00 92.25 178 THR A CA 1
ATOM 1448 C C . THR A 1 178 ? 10.883 8.415 -0.311 1.00 92.25 178 THR A C 1
ATOM 1450 O O . THR A 1 178 ? 9.965 7.636 -0.070 1.00 92.25 178 THR A O 1
ATOM 1453 N N . ILE A 1 179 ? 12.119 7.991 -0.576 1.00 89.19 179 ILE A N 1
ATOM 1454 C CA . ILE A 1 179 ? 12.536 6.586 -0.487 1.00 89.19 179 ILE A CA 1
ATOM 1455 C C . ILE A 1 179 ? 13.562 6.494 0.635 1.00 89.19 179 ILE A C 1
ATOM 1457 O O . ILE A 1 179 ? 14.606 7.141 0.577 1.00 89.19 179 ILE A O 1
ATOM 1461 N N . ASN A 1 180 ? 13.245 5.719 1.667 1.00 86.75 180 ASN A N 1
ATOM 1462 C CA . ASN A 1 180 ? 14.022 5.635 2.895 1.00 86.75 180 ASN A CA 1
ATOM 1463 C C . ASN A 1 180 ? 14.769 4.304 2.953 1.00 86.75 180 ASN A C 1
ATOM 1465 O O . ASN A 1 180 ? 14.181 3.247 2.722 1.00 86.75 180 ASN A O 1
ATOM 1469 N N . ASN A 1 181 ? 16.050 4.348 3.329 1.00 85.31 181 ASN A N 1
ATOM 1470 C CA . ASN A 1 181 ? 16.867 3.153 3.542 1.00 85.31 181 ASN A CA 1
ATOM 1471 C C . ASN A 1 181 ? 16.648 2.546 4.930 1.00 85.31 181 ASN A C 1
ATOM 1473 O O . ASN A 1 181 ? 17.535 2.520 5.781 1.00 85.31 181 ASN A O 1
ATOM 1477 N N . ILE A 1 182 ? 15.410 2.118 5.164 1.00 81.50 182 ILE A N 1
ATOM 1478 C CA . ILE A 1 182 ? 14.951 1.473 6.391 1.00 81.50 182 ILE A CA 1
ATOM 1479 C C . ILE A 1 182 ? 14.446 0.081 6.012 1.00 81.50 182 ILE A C 1
ATOM 1481 O O . ILE A 1 182 ? 13.667 -0.057 5.073 1.00 81.50 182 ILE A O 1
ATOM 1485 N N . GLY A 1 183 ? 14.901 -0.953 6.727 1.00 78.69 183 GLY A N 1
ATOM 1486 C CA . GLY A 1 183 ? 14.585 -2.340 6.376 1.00 78.69 183 GLY A CA 1
ATOM 1487 C C . GLY A 1 183 ? 15.119 -2.697 4.986 1.00 78.69 183 GLY A C 1
ATOM 1488 O O . GLY A 1 183 ? 16.302 -2.501 4.720 1.00 78.69 183 GLY A O 1
ATOM 1489 N N . ASP A 1 184 ? 14.236 -3.180 4.113 1.00 78.81 184 ASP A N 1
ATOM 1490 C CA . ASP A 1 184 ? 14.520 -3.480 2.704 1.00 78.81 184 ASP A CA 1
ATOM 1491 C C . ASP A 1 184 ? 14.123 -2.327 1.761 1.00 78.81 184 ASP A C 1
ATOM 1493 O O . ASP A 1 184 ? 13.896 -2.556 0.574 1.00 78.81 184 ASP A O 1
ATOM 1497 N N . GLY A 1 185 ? 14.032 -1.093 2.260 1.00 85.88 185 GLY A N 1
ATOM 1498 C CA . GLY A 1 185 ? 13.677 0.090 1.479 1.00 85.88 185 GLY A CA 1
ATOM 1499 C C . GLY A 1 185 ? 12.174 0.350 1.460 1.00 85.88 185 GLY A C 1
ATOM 1500 O O . GLY A 1 185 ? 11.412 -0.427 0.889 1.00 85.88 185 GLY A O 1
ATOM 1501 N N . VAL A 1 186 ? 11.766 1.484 2.030 1.00 90.38 186 VAL A N 1
ATOM 1502 C CA . VAL A 1 186 ? 10.356 1.882 2.165 1.00 90.38 186 VAL A CA 1
ATOM 1503 C C . VAL A 1 186 ? 10.136 3.232 1.491 1.00 90.38 186 VAL A C 1
ATOM 1505 O O . VAL A 1 186 ? 10.843 4.198 1.801 1.00 90.38 186 VAL A O 1
ATOM 1508 N N .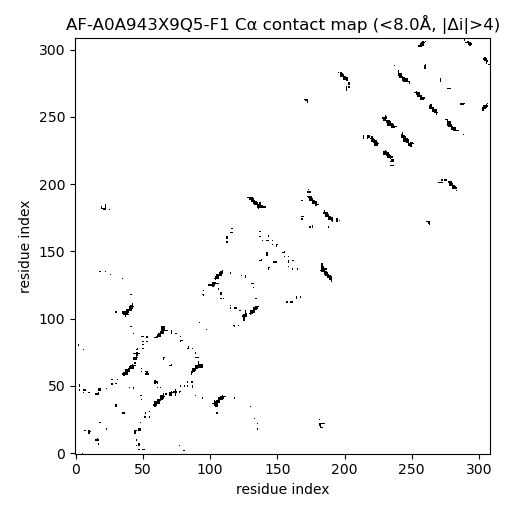 SER A 1 187 ? 9.149 3.336 0.599 1.00 93.94 187 SER A N 1
ATOM 1509 C CA . SER A 1 187 ? 8.711 4.637 0.077 1.00 93.94 187 SER A CA 1
ATOM 1510 C C . SER A 1 187 ? 7.579 5.228 0.895 1.00 93.94 187 SER A C 1
ATOM 1512 O O . SER A 1 187 ? 6.703 4.512 1.369 1.00 93.94 187 SER A O 1
ATOM 1514 N N . LEU A 1 188 ? 7.559 6.553 0.968 1.00 96.25 188 LEU A N 1
ATOM 1515 C CA . LEU A 1 188 ? 6.468 7.344 1.506 1.00 96.25 188 LEU A CA 1
ATOM 1516 C C . LEU A 1 188 ? 6.038 8.346 0.432 1.00 96.25 188 LEU A C 1
ATOM 1518 O O . LEU A 1 188 ? 6.793 9.262 0.109 1.00 96.25 188 LEU A O 1
ATOM 1522 N N . SER A 1 189 ? 4.836 8.174 -0.113 1.00 96.19 189 SER A N 1
ATOM 1523 C CA . SER A 1 189 ? 4.258 9.028 -1.155 1.00 96.19 189 SER A CA 1
ATOM 1524 C C . SER A 1 189 ? 3.051 9.784 -0.608 1.00 96.19 189 SER A C 1
ATOM 1526 O O . SER A 1 189 ? 2.098 9.181 -0.120 1.00 96.19 189 SER A O 1
ATOM 1528 N N . MET A 1 190 ? 3.081 11.109 -0.694 1.00 96.00 190 MET A N 1
ATOM 1529 C CA . MET A 1 190 ? 1.956 11.986 -0.343 1.00 96.00 190 MET A CA 1
ATOM 1530 C C . MET A 1 190 ? 1.476 12.720 -1.577 1.00 96.00 190 MET A C 1
ATOM 1532 O O . MET A 1 190 ? 2.287 12.960 -2.470 1.00 96.00 190 MET A O 1
ATOM 1536 N N . LEU A 1 191 ? 0.213 13.139 -1.600 1.00 88.19 191 LEU A N 1
ATOM 1537 C CA . LEU A 1 191 ? -0.257 14.052 -2.637 1.00 88.19 191 LEU A CA 1
ATOM 1538 C C . LEU A 1 191 ? 0.645 15.285 -2.688 1.00 88.19 191 LEU A C 1
ATOM 1540 O O . LEU A 1 191 ? 1.025 15.850 -1.659 1.00 88.19 191 LEU A O 1
ATOM 1544 N N . ASN A 1 192 ? 1.036 15.657 -3.898 1.00 81.31 192 ASN A N 1
ATOM 1545 C CA . ASN A 1 192 ? 1.790 16.867 -4.135 1.00 81.31 192 ASN A CA 1
ATOM 1546 C C . ASN A 1 192 ? 0.805 18.050 -4.171 1.00 81.31 192 ASN A C 1
ATOM 1548 O O . ASN A 1 192 ? 0.029 18.138 -5.119 1.00 81.31 192 ASN A O 1
ATOM 1552 N N . PRO A 1 193 ? 0.808 18.962 -3.180 1.00 73.44 193 PRO A N 1
ATOM 1553 C CA . PRO A 1 193 ? -0.117 20.098 -3.168 1.00 73.44 193 PRO A CA 1
ATOM 1554 C C . PRO A 1 193 ? 0.152 21.083 -4.314 1.00 73.44 193 PRO A C 1
ATOM 1556 O O . PRO A 1 193 ? -0.743 21.823 -4.707 1.00 73.44 193 PRO A O 1
ATOM 1559 N N . ASP A 1 194 ? 1.368 21.064 -4.868 1.00 71.75 194 ASP A N 1
ATOM 1560 C CA . ASP A 1 194 ? 1.764 21.885 -6.014 1.00 71.75 194 ASP A CA 1
ATOM 1561 C C . ASP A 1 194 ? 1.373 21.232 -7.354 1.00 71.75 194 ASP A C 1
ATOM 1563 O O . ASP A 1 194 ? 1.577 21.807 -8.428 1.00 71.75 194 ASP A O 1
ATOM 1567 N N . PHE A 1 195 ? 0.841 20.004 -7.319 1.00 63.22 195 PHE A N 1
ATOM 1568 C CA . PHE A 1 195 ? 0.364 19.331 -8.514 1.00 63.22 195 PHE A CA 1
ATOM 1569 C C . PHE A 1 195 ? -1.024 19.831 -8.885 1.00 63.22 195 PHE A C 1
ATOM 1571 O O . PHE A 1 195 ? -2.008 19.592 -8.186 1.00 63.22 195 PHE A O 1
ATOM 1578 N N . ILE A 1 196 ? -1.110 20.463 -10.050 1.00 53.66 196 ILE A N 1
ATOM 1579 C CA . ILE A 1 196 ? -2.385 20.816 -10.654 1.00 53.66 196 ILE A CA 1
ATOM 1580 C C . ILE A 1 196 ? -2.704 19.788 -11.729 1.00 53.66 196 ILE A C 1
ATOM 1582 O O . ILE A 1 196 ? -2.001 19.684 -12.738 1.00 53.66 196 ILE A O 1
ATOM 1586 N N . GLN A 1 197 ? -3.786 19.036 -11.509 1.00 51.38 197 GLN A N 1
ATOM 1587 C CA . GLN A 1 197 ? -4.286 18.095 -12.499 1.00 51.38 197 GLN A CA 1
ATOM 1588 C C . GLN A 1 197 ? -4.684 18.864 -13.769 1.00 51.38 197 GLN A C 1
ATOM 1590 O O . GLN A 1 197 ? -5.510 19.779 -13.695 1.00 51.38 197 GLN A O 1
ATOM 1595 N N . PRO A 1 198 ? -4.136 18.510 -14.943 1.00 44.28 198 PRO A N 1
ATOM 1596 C CA . PRO A 1 198 ? -4.542 19.137 -16.189 1.00 44.28 198 PRO A CA 1
ATOM 1597 C C . PRO A 1 198 ? -6.018 18.835 -16.472 1.00 44.28 198 PRO A C 1
ATOM 1599 O O . PRO A 1 198 ? -6.437 17.676 -16.457 1.00 44.28 198 PRO A O 1
ATOM 1602 N N . GLU A 1 199 ? -6.810 19.866 -16.771 1.00 38.66 199 GLU A N 1
ATOM 1603 C CA . GLU A 1 199 ? -8.167 19.672 -17.281 1.00 38.66 199 GLU A CA 1
ATOM 1604 C C . GLU A 1 199 ? -8.113 19.343 -18.774 1.00 38.66 199 GLU A C 1
ATOM 1606 O O . GLU A 1 199 ? -7.658 20.145 -19.601 1.00 38.66 199 GLU A O 1
ATOM 1611 N N . PHE A 1 200 ? -8.627 18.165 -19.121 1.00 37.50 200 PHE A N 1
ATOM 1612 C CA . PHE A 1 200 ? -8.819 17.746 -20.501 1.00 37.50 200 PHE A CA 1
ATOM 1613 C C . PHE A 1 200 ? -10.241 18.090 -20.930 1.00 37.50 200 PHE A C 1
ATOM 1615 O O . PHE A 1 200 ? -11.215 17.610 -20.350 1.00 37.50 200 PHE A O 1
ATOM 1622 N N . LYS A 1 201 ? -10.372 18.901 -21.980 1.00 36.78 201 LYS A N 1
ATOM 1623 C CA . LYS A 1 201 ? -11.640 19.054 -22.697 1.00 36.78 201 LYS A CA 1
ATOM 1624 C C . LYS A 1 201 ? -11.455 18.476 -24.088 1.00 36.78 201 LYS A C 1
ATOM 1626 O O . LYS A 1 201 ? -10.723 19.049 -24.893 1.00 36.78 201 LYS A O 1
ATOM 1631 N N . ALA A 1 202 ? -12.110 17.350 -24.366 1.00 34.78 202 ALA A N 1
ATOM 1632 C CA . ALA A 1 202 ? -12.267 16.879 -25.734 1.00 34.78 202 ALA A CA 1
ATOM 1633 C C . ALA A 1 202 ? -13.064 17.944 -26.500 1.00 34.78 202 ALA A C 1
ATOM 1635 O O . ALA A 1 202 ? -14.201 18.252 -26.142 1.00 34.78 202 ALA A O 1
ATOM 1636 N N . VAL A 1 203 ? -12.444 18.560 -27.505 1.00 34.78 203 VAL A N 1
ATOM 1637 C CA . VAL A 1 203 ? -13.112 19.539 -28.364 1.00 34.78 203 VAL A CA 1
ATOM 1638 C C . VAL A 1 203 ? -13.551 18.805 -29.620 1.00 34.78 203 VAL A C 1
ATOM 1640 O O . VAL A 1 203 ? -12.773 18.649 -30.553 1.00 34.78 203 VAL A O 1
ATOM 1643 N N . THR A 1 204 ? -14.798 18.345 -29.650 1.00 35.91 204 THR A N 1
ATOM 1644 C CA . THR A 1 204 ? -15.471 17.993 -30.905 1.00 35.91 204 THR A CA 1
ATOM 1645 C C . THR A 1 204 ? -16.281 19.201 -31.354 1.00 35.91 204 THR A C 1
ATOM 1647 O O . THR A 1 204 ? -17.500 19.231 -31.209 1.00 35.91 204 THR A O 1
ATOM 1650 N N . GLU A 1 205 ? -15.607 20.238 -31.843 1.00 32.69 205 GLU A N 1
ATOM 1651 C CA . GLU A 1 205 ? -16.296 21.279 -32.603 1.00 32.69 205 GLU A CA 1
ATOM 1652 C C . GLU A 1 205 ? -16.209 20.909 -34.080 1.00 32.69 205 GLU A C 1
ATOM 1654 O O . GLU A 1 205 ? -15.130 20.849 -34.670 1.00 32.69 205 GLU A O 1
ATOM 1659 N N . SER A 1 206 ? -17.363 20.634 -34.684 1.00 38.22 206 SER A N 1
ATOM 1660 C CA . SER A 1 206 ? -17.518 20.668 -36.132 1.00 38.22 206 SER A CA 1
ATOM 1661 C C . SER A 1 206 ? -17.237 22.097 -36.608 1.00 38.22 206 SER A C 1
ATOM 1663 O O . SER A 1 206 ? -18.120 22.951 -36.559 1.00 38.22 206 SER A O 1
ATOM 1665 N N . ALA A 1 207 ? -15.999 22.379 -37.005 1.00 30.83 207 ALA A N 1
ATOM 1666 C CA . ALA A 1 207 ? -15.622 23.634 -37.643 1.00 30.83 207 ALA A CA 1
ATOM 1667 C C . ALA A 1 207 ? -14.371 23.430 -38.512 1.00 30.83 207 ALA A C 1
ATOM 1669 O O . ALA A 1 207 ? -13.241 23.680 -38.091 1.00 30.83 207 ALA A O 1
ATOM 1670 N N . ASP A 1 208 ? -14.627 22.901 -39.711 1.00 33.94 208 ASP A N 1
ATOM 1671 C CA . ASP A 1 208 ? -14.125 23.349 -41.016 1.00 33.94 208 ASP A CA 1
ATOM 1672 C C . ASP A 1 208 ? -12.732 23.977 -41.070 1.00 33.94 208 ASP A C 1
ATOM 1674 O O . ASP A 1 208 ? -12.519 24.999 -40.432 1.00 33.94 208 ASP A O 1
ATOM 1678 N N . GLU A 1 209 ? -11.854 23.427 -41.928 1.00 33.44 209 GLU A N 1
ATOM 1679 C CA . GLU A 1 209 ? -10.663 23.973 -42.635 1.00 33.44 209 GLU A CA 1
ATOM 1680 C C . GLU A 1 209 ? -9.777 25.078 -41.994 1.00 33.44 209 GLU A C 1
ATOM 1682 O O . GLU A 1 209 ? -8.558 25.074 -42.183 1.00 33.44 209 GLU A O 1
ATOM 1687 N N . LYS A 1 210 ? -10.332 26.035 -41.250 1.00 31.11 210 LYS A N 1
ATOM 1688 C CA . LYS A 1 210 ? -9.681 27.074 -40.447 1.00 31.11 210 LYS A CA 1
ATOM 1689 C C . LYS A 1 210 ? -8.696 26.525 -39.420 1.00 31.11 210 LYS A C 1
ATOM 1691 O O . LYS A 1 210 ? -7.580 27.033 -39.385 1.00 31.11 210 LYS A O 1
ATOM 1696 N N . ILE A 1 211 ? -9.045 25.496 -38.639 1.00 35.38 211 ILE A N 1
ATOM 1697 C CA . ILE A 1 211 ? -8.118 24.935 -37.632 1.00 35.38 211 ILE A CA 1
ATOM 1698 C C . ILE A 1 211 ? -6.899 24.309 -38.330 1.00 35.38 211 ILE A C 1
ATOM 1700 O O . ILE A 1 211 ? -5.759 24.566 -37.948 1.00 35.38 211 ILE A O 1
ATOM 1704 N N . ALA A 1 212 ? -7.111 23.586 -39.435 1.00 33.00 212 ALA A N 1
ATOM 1705 C CA . ALA A 1 212 ? -6.027 23.024 -40.243 1.00 33.00 212 ALA A CA 1
ATOM 1706 C C . ALA A 1 212 ? -5.131 24.105 -40.895 1.00 33.00 212 ALA A C 1
ATOM 1708 O O . ALA A 1 212 ? -3.926 23.898 -41.057 1.00 33.00 212 ALA A O 1
ATOM 1709 N N . ARG A 1 213 ? -5.686 25.277 -41.245 1.00 27.72 213 ARG A N 1
ATOM 1710 C CA . ARG A 1 213 ? -4.918 26.438 -41.740 1.00 27.72 213 ARG A CA 1
ATOM 1711 C C . ARG A 1 213 ? -4.151 27.178 -40.638 1.00 27.72 213 ARG A C 1
ATOM 1713 O O . ARG A 1 213 ? -3.070 27.678 -40.931 1.00 27.72 213 ARG A O 1
ATOM 1720 N N . GLU A 1 214 ? -4.651 27.227 -39.403 1.00 33.66 214 GLU A N 1
ATOM 1721 C CA . GLU A 1 214 ? -3.956 27.840 -38.252 1.00 33.66 214 GLU A CA 1
ATOM 1722 C C . GLU A 1 214 ? -2.794 26.939 -37.768 1.00 33.66 214 GLU A C 1
ATOM 1724 O O . GLU A 1 214 ? -1.697 27.433 -37.506 1.00 33.66 214 GLU A O 1
ATOM 1729 N N . ILE A 1 215 ? -2.970 25.607 -37.791 1.00 35.72 215 ILE A N 1
ATOM 1730 C CA . ILE A 1 215 ? -1.916 24.612 -37.488 1.00 35.72 215 ILE A CA 1
ATOM 1731 C C . ILE A 1 215 ? -0.730 24.701 -38.468 1.00 35.72 215 ILE A C 1
ATOM 1733 O O . ILE A 1 215 ? 0.415 24.487 -38.070 1.00 35.72 215 ILE A O 1
ATOM 1737 N N . LYS A 1 216 ? -0.960 25.089 -39.733 1.00 32.53 216 LYS A N 1
ATOM 1738 C CA . LYS A 1 216 ? 0.101 25.281 -40.746 1.00 32.53 216 LYS A CA 1
ATOM 1739 C C . LYS A 1 216 ? 1.156 26.333 -40.370 1.00 32.53 216 LYS A C 1
ATOM 1741 O O . LYS A 1 216 ? 2.216 26.354 -40.992 1.00 32.53 216 LYS A O 1
ATOM 1746 N N . TYR A 1 217 ? 0.882 27.182 -39.380 1.00 32.38 217 TYR A N 1
ATOM 1747 C CA . TYR A 1 217 ? 1.784 28.239 -38.917 1.00 32.38 217 TYR A CA 1
ATOM 1748 C C . TYR A 1 217 ? 2.415 27.959 -37.535 1.00 32.38 217 TYR A C 1
ATOM 1750 O O . TYR A 1 217 ? 3.111 28.820 -37.000 1.00 32.38 217 TYR A O 1
ATOM 1758 N N . GLY A 1 218 ? 2.222 26.761 -36.964 1.00 34.94 218 GLY A N 1
ATOM 1759 C CA . GLY A 1 218 ? 2.817 26.330 -35.691 1.00 34.94 218 GLY A CA 1
ATOM 1760 C C . GLY A 1 218 ? 4.151 25.590 -35.861 1.00 34.94 218 GLY A C 1
ATOM 1761 O O . GLY A 1 218 ? 4.346 24.826 -36.803 1.00 34.94 218 GLY A O 1
ATOM 1762 N N . HIS A 1 219 ? 5.103 25.830 -34.957 1.00 37.72 219 HIS A N 1
ATOM 1763 C CA . HIS A 1 219 ? 6.466 25.297 -35.039 1.00 37.72 219 HIS A CA 1
ATOM 1764 C C . HIS A 1 219 ? 6.541 23.752 -34.981 1.00 37.72 219 HIS A C 1
ATOM 1766 O O . HIS A 1 219 ? 6.098 23.152 -34.012 1.00 37.72 219 HIS A O 1
ATOM 1772 N N . LYS A 1 220 ? 7.219 23.178 -35.994 1.00 40.38 220 LYS A N 1
ATOM 1773 C CA . LYS A 1 220 ? 7.733 21.797 -36.189 1.00 40.38 220 LYS A CA 1
ATOM 1774 C C . LYS A 1 220 ? 6.745 20.616 -36.076 1.00 40.38 220 LYS A C 1
ATOM 1776 O O . LYS A 1 220 ? 6.167 20.332 -35.037 1.00 40.38 220 LYS A O 1
ATOM 1781 N N . ILE A 1 221 ? 6.680 19.863 -37.178 1.00 36.09 221 ILE A N 1
ATOM 1782 C CA . ILE A 1 221 ? 5.962 18.594 -37.376 1.00 36.09 221 ILE A CA 1
ATOM 1783 C C . ILE A 1 221 ? 6.938 17.441 -37.095 1.00 36.09 221 ILE A C 1
ATOM 1785 O O . ILE A 1 221 ? 8.025 17.432 -37.674 1.00 36.09 221 ILE A O 1
ATOM 1789 N N . TYR A 1 222 ? 6.556 16.469 -36.261 1.00 40.50 222 TYR A N 1
ATOM 1790 C CA . TYR A 1 222 ? 7.328 15.241 -36.024 1.00 40.50 222 TYR A CA 1
ATOM 1791 C C . TYR A 1 222 ? 6.494 14.019 -36.434 1.00 40.50 222 TYR A C 1
ATOM 1793 O O . TYR A 1 222 ? 5.642 13.554 -35.688 1.00 40.50 222 TYR A O 1
ATOM 1801 N N . SER A 1 223 ? 6.701 13.485 -37.638 1.00 34.16 223 SER A N 1
ATOM 1802 C CA . SER A 1 223 ? 6.034 12.245 -38.058 1.00 34.16 223 SER A CA 1
ATOM 1803 C C . SER A 1 223 ? 6.892 11.033 -37.699 1.00 34.16 223 SER A C 1
ATOM 1805 O O . SER A 1 223 ? 7.975 10.869 -38.262 1.00 34.16 223 SER A O 1
ATOM 1807 N N . VAL A 1 224 ? 6.392 10.154 -36.830 1.00 36.41 224 VAL A N 1
ATOM 1808 C CA . VAL A 1 224 ? 6.956 8.806 -36.680 1.00 36.41 224 VAL A CA 1
ATOM 1809 C C . VAL A 1 224 ? 6.303 7.928 -37.740 1.00 36.41 224 VAL A C 1
ATOM 1811 O O . VAL A 1 224 ? 5.085 7.759 -37.742 1.00 36.41 224 VAL A O 1
ATOM 1814 N N . LEU A 1 225 ? 7.102 7.423 -38.680 1.00 32.69 225 LEU A N 1
ATOM 1815 C CA . LEU A 1 225 ? 6.647 6.472 -39.689 1.00 32.69 225 LEU A CA 1
ATOM 1816 C C . LEU A 1 225 ? 7.027 5.059 -39.250 1.00 32.69 225 LEU A C 1
ATOM 1818 O O . LEU A 1 225 ? 8.210 4.741 -39.150 1.00 32.69 225 LEU A O 1
ATOM 1822 N N . GLU A 1 226 ? 6.033 4.201 -39.048 1.00 35.06 226 GLU A N 1
ATOM 1823 C CA . GLU A 1 226 ? 6.230 2.769 -38.825 1.00 35.06 226 GLU A CA 1
ATOM 1824 C C . GLU A 1 226 ? 5.562 2.013 -39.981 1.00 35.06 226 GLU A C 1
ATOM 1826 O O . GLU A 1 226 ? 4.374 2.185 -40.255 1.00 35.06 226 GLU A O 1
ATOM 1831 N N . ASN A 1 227 ? 6.343 1.238 -40.743 1.00 36.00 227 ASN A N 1
ATOM 1832 C CA . ASN A 1 227 ? 5.882 0.525 -41.947 1.00 36.00 227 ASN A CA 1
ATOM 1833 C C . ASN A 1 227 ? 5.144 1.412 -42.978 1.00 36.00 227 ASN A C 1
ATOM 1835 O O . ASN A 1 227 ? 4.179 0.984 -43.609 1.00 36.00 227 ASN A O 1
ATOM 1839 N N . GLY A 1 228 ? 5.582 2.666 -43.139 1.00 34.44 228 GLY A N 1
ATOM 1840 C CA . GLY A 1 228 ? 4.986 3.617 -44.086 1.00 34.44 228 GLY A CA 1
ATOM 1841 C C . GLY A 1 228 ? 3.668 4.250 -43.626 1.00 34.44 228 GLY A C 1
ATOM 1842 O O . GLY A 1 228 ? 3.052 4.981 -44.399 1.00 34.44 228 GLY A O 1
ATOM 1843 N N . LYS A 1 229 ? 3.238 4.007 -42.381 1.00 36.03 229 LYS A N 1
ATOM 1844 C CA . LYS A 1 229 ? 2.070 4.645 -41.758 1.00 36.03 229 LYS A CA 1
ATOM 1845 C C . LYS A 1 229 ? 2.515 5.624 -40.673 1.00 36.03 229 LYS A C 1
ATOM 1847 O O . LYS A 1 229 ? 3.487 5.368 -39.970 1.00 36.03 229 LYS A O 1
ATOM 1852 N N . ASN A 1 230 ? 1.815 6.751 -40.553 1.00 40.31 230 ASN A N 1
ATOM 1853 C CA . ASN A 1 230 ? 2.109 7.790 -39.563 1.00 40.31 230 ASN A CA 1
ATOM 1854 C C . ASN A 1 230 ? 1.500 7.407 -38.204 1.00 40.31 230 ASN A C 1
ATOM 1856 O O . ASN A 1 230 ? 0.279 7.311 -38.101 1.00 40.31 230 ASN A O 1
ATOM 1860 N N . THR A 1 231 ? 2.333 7.174 -37.190 1.00 43.56 231 THR A N 1
ATOM 1861 C CA . THR A 1 231 ? 1.937 6.640 -35.870 1.00 43.56 231 THR A CA 1
ATOM 1862 C C . THR A 1 231 ? 2.218 7.607 -34.705 1.00 43.56 231 THR A C 1
ATOM 1864 O O . THR A 1 231 ? 2.134 7.214 -33.543 1.00 43.56 231 THR A O 1
ATOM 1867 N N . GLY A 1 232 ? 2.542 8.880 -34.987 1.00 48.12 232 GLY A N 1
ATOM 1868 C CA . GLY A 1 232 ? 3.005 9.865 -33.990 1.00 48.12 232 GLY A CA 1
ATOM 1869 C C . GLY A 1 232 ? 2.159 11.142 -33.829 1.00 48.12 232 GLY A C 1
ATOM 1870 O O . GLY A 1 232 ? 1.039 11.248 -34.322 1.00 48.12 232 GLY A O 1
ATOM 1871 N N . ILE A 1 233 ? 2.720 12.131 -33.119 1.00 50.41 233 ILE A N 1
ATOM 1872 C CA . ILE A 1 233 ? 2.150 13.475 -32.895 1.00 50.41 233 ILE A CA 1
ATOM 1873 C C . ILE A 1 233 ? 2.433 14.360 -34.120 1.00 50.41 233 ILE A C 1
ATOM 1875 O O . ILE A 1 233 ? 3.573 14.754 -34.335 1.00 50.41 233 ILE A O 1
ATOM 1879 N N . PHE A 1 234 ? 1.430 14.729 -34.921 1.00 49.38 234 PHE A N 1
ATOM 1880 C CA . PHE A 1 234 ? 1.675 15.477 -36.165 1.00 49.38 234 PHE A CA 1
ATOM 1881 C C . PHE A 1 234 ? 1.871 16.985 -35.961 1.00 49.38 234 PHE A C 1
ATOM 1883 O O . PHE A 1 234 ? 2.515 17.634 -36.783 1.00 49.38 234 PHE A O 1
ATOM 1890 N N . SER A 1 235 ? 1.315 17.573 -34.903 1.00 48.88 235 SER A N 1
ATOM 1891 C CA . SER A 1 235 ? 1.494 18.999 -34.616 1.00 48.88 235 SER A CA 1
ATOM 1892 C C . SER A 1 235 ? 1.204 19.315 -33.160 1.00 48.88 235 SER A C 1
ATOM 1894 O O . SER A 1 235 ? 0.473 18.593 -32.486 1.00 48.88 235 SER A O 1
ATOM 1896 N N . TYR A 1 236 ? 1.745 20.423 -32.676 1.00 54.78 236 TYR A N 1
ATOM 1897 C CA . TYR A 1 236 ? 1.270 21.040 -31.451 1.00 54.78 236 TYR A CA 1
ATOM 1898 C C . TYR A 1 236 ? 1.278 22.556 -31.618 1.00 54.78 236 TYR A C 1
ATOM 1900 O O . TYR A 1 236 ? 2.088 23.110 -32.364 1.00 54.78 236 TYR A O 1
ATOM 1908 N N . TYR A 1 237 ? 0.392 23.248 -30.913 1.00 55.25 237 TYR A N 1
ATOM 1909 C CA . TYR A 1 237 ? 0.470 24.698 -30.794 1.00 55.25 237 TYR A CA 1
ATOM 1910 C C . TYR A 1 237 ? 0.023 25.147 -29.408 1.00 55.25 237 TYR A C 1
ATOM 1912 O O . TYR A 1 237 ? -0.862 24.552 -28.789 1.00 55.25 237 TYR A O 1
ATOM 1920 N N . LYS A 1 238 ? 0.661 26.208 -28.912 1.00 54.00 238 LYS A N 1
ATOM 1921 C CA . LYS A 1 238 ? 0.268 26.874 -27.672 1.00 54.00 238 LYS A CA 1
ATOM 1922 C C . LYS A 1 238 ? -0.566 28.103 -28.016 1.00 54.00 238 LYS A C 1
ATOM 1924 O O . LYS A 1 238 ? -0.108 28.951 -28.781 1.00 54.00 238 LYS A O 1
ATOM 1929 N N . LYS A 1 239 ? -1.753 28.224 -27.424 1.00 51.31 239 LYS A N 1
ATOM 1930 C CA . LYS A 1 239 ? -2.581 29.437 -27.474 1.00 51.31 239 LYS A CA 1
ATOM 1931 C C . LYS A 1 239 ? -3.015 29.766 -26.051 1.00 51.31 239 LYS A C 1
ATOM 1933 O O . LYS A 1 239 ? -3.767 29.000 -25.456 1.00 51.31 239 LYS A O 1
ATOM 1938 N N . GLU A 1 240 ? -2.502 30.874 -25.517 1.00 61.28 240 GLU A N 1
ATOM 1939 C CA . GLU A 1 240 ? -2.736 31.308 -24.128 1.00 61.28 240 GLU A CA 1
ATOM 1940 C C . GLU A 1 240 ? -2.392 30.195 -23.113 1.00 61.28 240 GLU A C 1
ATOM 1942 O O . GLU A 1 240 ? -1.258 29.706 -23.113 1.00 61.28 240 GLU A O 1
ATOM 1947 N N . ASP A 1 241 ? -3.363 29.775 -22.298 1.00 54.69 241 ASP A N 1
ATOM 1948 C CA . ASP A 1 241 ? -3.243 28.722 -21.282 1.00 54.69 241 ASP A CA 1
ATOM 1949 C C . ASP A 1 241 ? -3.455 27.313 -21.850 1.00 54.69 241 ASP A C 1
ATOM 1951 O O . ASP A 1 241 ? -3.584 26.358 -21.097 1.00 54.69 241 ASP A O 1
ATOM 1955 N N . TYR A 1 242 ? -3.538 27.138 -23.169 1.00 51.94 242 TYR A N 1
ATOM 1956 C CA . TYR A 1 242 ? -3.819 25.833 -23.765 1.00 51.94 242 TYR A CA 1
ATOM 1957 C C . TYR A 1 242 ? -2.661 25.327 -24.618 1.00 51.94 242 TYR A C 1
ATOM 1959 O O . TYR A 1 242 ? -2.143 26.038 -25.484 1.00 51.94 242 TYR A O 1
ATOM 1967 N N . LEU A 1 243 ? -2.302 24.062 -24.400 1.00 58.97 243 L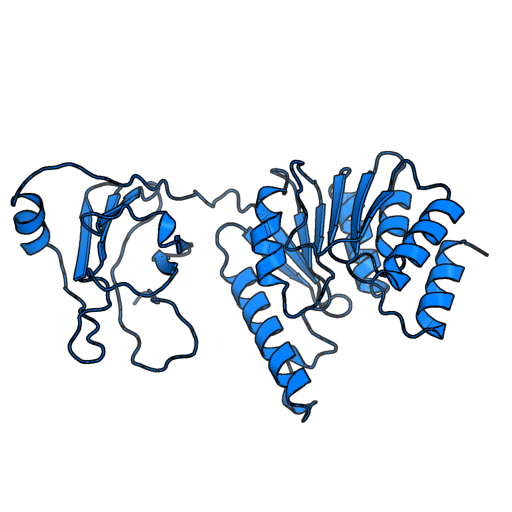EU A N 1
ATOM 1968 C CA . LEU A 1 243 ? -1.510 23.257 -25.320 1.00 58.97 243 LEU A CA 1
ATOM 1969 C C . LEU A 1 243 ? -2.467 22.378 -26.121 1.00 58.97 243 LEU A C 1
ATOM 1971 O O . LEU A 1 243 ? -3.211 21.580 -25.552 1.00 58.97 243 LEU A O 1
ATOM 1975 N N . VAL A 1 244 ? -2.451 22.531 -27.439 1.00 56.56 244 VAL A N 1
ATOM 1976 C CA . VAL A 1 244 ? -3.210 21.675 -28.349 1.00 56.56 244 VAL A CA 1
ATOM 1977 C C . VAL A 1 244 ? -2.239 20.734 -29.039 1.00 56.56 244 VAL A C 1
ATOM 1979 O O . VAL A 1 244 ? -1.252 21.193 -29.610 1.00 56.56 244 VAL A O 1
ATOM 1982 N N . ILE A 1 245 ? -2.507 19.432 -28.970 1.00 61.00 245 ILE A N 1
ATOM 1983 C CA . ILE A 1 245 ? -1.674 18.371 -29.544 1.00 61.00 245 ILE A CA 1
ATOM 1984 C C . ILE A 1 245 ? -2.501 17.608 -30.571 1.00 61.00 245 ILE A C 1
ATOM 1986 O O . ILE A 1 245 ? -3.537 17.044 -30.231 1.00 61.00 245 ILE A O 1
ATOM 1990 N N . GLY A 1 246 ? -2.032 17.585 -31.813 1.00 54.56 246 GLY A N 1
ATOM 1991 C CA . GLY A 1 246 ? -2.573 16.769 -32.889 1.00 54.56 246 GLY A CA 1
ATOM 1992 C C . GLY A 1 246 ? -1.897 15.402 -32.955 1.00 54.56 246 GLY A C 1
ATOM 1993 O O . GLY A 1 246 ? -0.680 15.336 -33.120 1.00 54.56 246 GLY A O 1
ATOM 1994 N N . LEU A 1 247 ? -2.663 14.314 -32.877 1.00 54.78 247 LEU A N 1
ATOM 1995 C CA . LEU A 1 247 ? -2.173 12.935 -33.022 1.00 54.78 247 LEU A CA 1
ATOM 1996 C C . LEU A 1 247 ? -2.565 12.348 -34.378 1.00 54.78 247 LEU A C 1
ATOM 1998 O O . LEU A 1 247 ? -3.562 12.741 -34.970 1.00 54.78 247 LEU A O 1
ATOM 2002 N N . ALA A 1 248 ? -1.764 11.439 -34.919 1.00 50.94 248 ALA A N 1
ATOM 2003 C CA . ALA A 1 248 ? -2.098 10.782 -36.177 1.00 50.94 248 ALA A CA 1
ATOM 2004 C C . ALA A 1 248 ? -3.235 9.756 -36.006 1.00 50.94 248 ALA A C 1
ATOM 2006 O O . ALA A 1 248 ? -3.376 9.149 -34.943 1.00 50.94 248 ALA A O 1
ATOM 2007 N N . ASP A 1 249 ? -3.975 9.513 -37.095 1.00 47.12 249 ASP A N 1
ATOM 2008 C CA . ASP A 1 249 ? -5.121 8.587 -37.168 1.00 47.12 249 ASP A CA 1
ATOM 2009 C C . ASP A 1 249 ? -4.804 7.141 -36.736 1.00 47.12 249 ASP A C 1
ATOM 2011 O O . ASP A 1 249 ? -5.695 6.377 -36.369 1.00 47.12 249 ASP A O 1
ATOM 2015 N N . PHE A 1 250 ? -3.523 6.761 -36.746 1.00 47.12 250 PHE A N 1
ATOM 2016 C CA . PHE A 1 250 ? -3.038 5.421 -36.404 1.00 47.12 250 PHE A CA 1
ATOM 2017 C C . PHE A 1 250 ? -2.250 5.403 -35.090 1.00 47.12 250 PHE A C 1
ATOM 2019 O O . PHE A 1 250 ? -1.184 4.792 -34.993 1.00 47.12 250 PHE A O 1
ATOM 2026 N N . PHE A 1 251 ? -2.758 6.086 -34.065 1.00 49.94 251 PHE A N 1
ATOM 2027 C CA . PHE A 1 251 ? -2.191 5.991 -32.724 1.00 49.94 251 PHE A CA 1
ATOM 2028 C C . PHE A 1 251 ? -2.622 4.675 -32.049 1.00 49.94 251 PHE A C 1
ATOM 2030 O O . PHE A 1 251 ? -3.693 4.570 -31.445 1.00 49.94 251 PHE A O 1
ATOM 2037 N N . ASP A 1 252 ? -1.790 3.640 -32.177 1.00 46.78 252 ASP A N 1
ATOM 2038 C CA . ASP A 1 252 ? -2.067 2.281 -31.676 1.00 46.78 252 ASP A CA 1
ATOM 2039 C C . ASP A 1 252 ? -1.652 2.058 -30.208 1.00 46.78 252 ASP A C 1
ATOM 2041 O O . ASP A 1 252 ? -1.784 0.960 -29.676 1.00 46.78 252 ASP A O 1
ATOM 2045 N N . ARG A 1 253 ? -1.153 3.098 -29.524 1.00 51.88 253 ARG A N 1
ATOM 2046 C CA . ARG A 1 253 ? -0.723 3.020 -28.119 1.00 51.88 253 ARG A CA 1
ATOM 2047 C C . ARG A 1 253 ? -1.859 3.414 -27.173 1.00 51.88 253 ARG A C 1
ATOM 2049 O O . ARG A 1 253 ? -2.595 4.361 -27.436 1.00 51.88 253 ARG A O 1
ATOM 2056 N N . ASP A 1 254 ? -1.951 2.738 -26.028 1.00 43.00 254 ASP A N 1
ATOM 2057 C CA . ASP A 1 254 ? -2.975 3.007 -25.004 1.00 43.00 254 ASP A CA 1
ATOM 2058 C C . ASP A 1 254 ? -2.758 4.327 -24.246 1.00 43.00 254 ASP A C 1
ATOM 2060 O O . ASP A 1 254 ? -3.674 4.821 -23.579 1.00 43.00 254 ASP A O 1
ATOM 2064 N N . ARG A 1 255 ? -1.540 4.887 -24.296 1.00 45.34 255 ARG A N 1
ATOM 2065 C CA . ARG A 1 255 ? -1.134 6.072 -23.529 1.00 45.34 255 ARG A CA 1
ATOM 2066 C C . ARG A 1 255 ? -0.164 6.967 -24.303 1.00 45.34 255 ARG A C 1
ATOM 2068 O O . ARG A 1 255 ? 0.615 6.479 -25.119 1.00 45.34 255 ARG A O 1
ATOM 2075 N N . ILE A 1 256 ? -0.190 8.262 -23.996 1.00 49.50 256 ILE A N 1
ATOM 2076 C CA . ILE A 1 256 ? 0.776 9.277 -24.435 1.00 49.50 256 ILE A CA 1
ATOM 2077 C C . ILE A 1 256 ? 1.404 9.891 -23.190 1.00 49.50 256 ILE A C 1
ATOM 2079 O O . ILE A 1 256 ? 0.691 10.380 -22.315 1.00 49.50 256 ILE A O 1
ATOM 2083 N N . GLU A 1 257 ? 2.730 9.886 -23.129 1.00 45.09 257 GLU A N 1
ATOM 2084 C CA . GLU A 1 257 ? 3.490 10.608 -22.110 1.00 45.09 257 GLU A CA 1
ATOM 2085 C C . GLU A 1 257 ? 3.877 11.992 -22.635 1.00 45.09 257 GLU A C 1
ATOM 2087 O O . GLU A 1 257 ? 4.394 12.118 -23.744 1.00 45.09 257 GLU A O 1
ATOM 2092 N N . ILE A 1 258 ? 3.597 13.037 -21.856 1.00 49.28 258 ILE A N 1
ATOM 2093 C CA . ILE A 1 258 ? 3.921 14.429 -22.172 1.00 49.28 258 ILE A CA 1
ATOM 2094 C C . ILE A 1 258 ? 4.631 15.028 -20.964 1.00 49.28 258 ILE A C 1
ATOM 2096 O O . ILE A 1 258 ? 4.006 15.318 -19.946 1.00 49.28 258 ILE A O 1
ATOM 2100 N N . THR A 1 259 ? 5.934 15.260 -21.078 1.00 42.12 259 THR A N 1
ATOM 2101 C CA . THR A 1 259 ? 6.705 15.894 -20.004 1.00 42.12 259 THR A CA 1
ATOM 2102 C C . THR A 1 259 ? 6.722 17.413 -20.173 1.00 42.12 259 THR A C 1
ATOM 2104 O O . THR A 1 259 ? 7.308 17.955 -21.103 1.00 42.12 259 THR A O 1
ATOM 2107 N N . LEU A 1 260 ? 6.089 18.140 -19.262 1.00 46.91 260 LEU A N 1
ATOM 2108 C CA . LEU A 1 260 ? 6.279 19.579 -19.100 1.00 46.91 260 LEU A CA 1
ATOM 2109 C C . LEU A 1 260 ? 7.379 19.822 -18.067 1.00 46.91 260 LEU A C 1
ATOM 2111 O O . LEU A 1 260 ? 7.793 18.917 -17.346 1.00 46.91 260 LEU A O 1
ATOM 2115 N N . ARG A 1 261 ? 7.894 21.048 -17.991 1.00 39.03 261 ARG A N 1
ATOM 2116 C CA . ARG A 1 261 ? 8.986 21.394 -17.076 1.00 39.03 261 ARG A CA 1
ATOM 2117 C C . ARG A 1 261 ? 8.573 21.082 -15.626 1.00 39.03 261 ARG A C 1
ATOM 2119 O O . ARG A 1 261 ? 7.825 21.846 -15.030 1.00 39.03 261 ARG A O 1
ATOM 2126 N N . ASN A 1 262 ? 9.085 19.963 -15.101 1.00 39.12 262 ASN A N 1
ATOM 2127 C CA . ASN A 1 262 ? 8.802 19.363 -13.787 1.00 39.12 262 ASN A CA 1
ATOM 2128 C C . ASN A 1 262 ? 7.463 18.608 -13.643 1.00 39.12 262 ASN A C 1
ATOM 2130 O O . ASN A 1 262 ? 7.042 18.345 -12.522 1.00 39.12 262 ASN A O 1
ATOM 2134 N N . MET A 1 263 ? 6.804 18.229 -14.740 1.00 39.84 263 MET A N 1
ATOM 2135 C CA . MET A 1 263 ? 5.546 17.477 -14.701 1.00 39.84 263 MET A CA 1
ATOM 2136 C C . MET A 1 263 ? 5.537 16.404 -15.790 1.00 39.84 263 MET A C 1
ATOM 2138 O O . MET A 1 263 ? 5.714 16.721 -16.959 1.00 39.84 263 MET A O 1
ATOM 2142 N N . LEU A 1 264 ? 5.303 15.145 -15.430 1.00 40.12 264 LEU A N 1
ATOM 2143 C CA . LEU A 1 264 ? 5.020 14.074 -16.387 1.00 40.12 264 LEU A CA 1
ATOM 2144 C C . LEU A 1 264 ? 3.502 13.880 -16.495 1.00 40.12 264 LEU A C 1
ATOM 2146 O O . LEU A 1 264 ? 2.859 13.496 -15.524 1.00 40.12 264 LEU A O 1
ATOM 2150 N N . MET A 1 265 ? 2.917 14.133 -17.662 1.00 44.06 265 MET A N 1
ATOM 2151 C CA . MET A 1 265 ? 1.495 13.886 -17.913 1.00 44.06 265 MET A CA 1
ATOM 2152 C C . MET A 1 265 ? 1.314 12.577 -18.678 1.00 44.06 265 MET A C 1
ATOM 2154 O O . MET A 1 265 ? 1.907 12.388 -19.736 1.00 44.06 265 MET A O 1
ATOM 2158 N N . LEU A 1 266 ? 0.451 11.699 -18.171 1.00 40.88 266 LEU A N 1
ATOM 2159 C CA . LEU A 1 266 ? 0.011 10.480 -18.849 1.00 40.88 266 LEU A CA 1
ATOM 2160 C C . LEU A 1 266 ? -1.416 10.684 -19.364 1.00 40.88 266 LEU A C 1
ATOM 2162 O O . LEU A 1 266 ? -2.351 10.802 -18.575 1.00 40.88 266 LEU A O 1
ATOM 2166 N N . VAL A 1 267 ? -1.598 10.700 -20.683 1.00 46.00 267 VAL A N 1
ATOM 2167 C CA . VAL A 1 267 ? -2.920 10.788 -21.321 1.00 46.00 267 VAL A CA 1
ATOM 2168 C C . VAL A 1 267 ? -3.314 9.410 -21.831 1.00 46.00 267 VAL A C 1
ATOM 2170 O O . VAL A 1 267 ? -2.572 8.810 -22.604 1.00 46.00 267 VAL A O 1
ATOM 2173 N N . ARG A 1 268 ? -4.465 8.885 -21.404 1.00 42.88 268 ARG A N 1
ATOM 2174 C CA . ARG A 1 268 ? -4.992 7.604 -21.896 1.00 42.88 268 ARG A CA 1
ATOM 2175 C C . ARG A 1 268 ? -5.787 7.788 -23.193 1.00 42.88 268 ARG A C 1
ATOM 2177 O O . ARG A 1 268 ? -6.435 8.814 -23.386 1.00 42.88 268 ARG A O 1
ATOM 2184 N N . LYS A 1 269 ? -5.742 6.786 -24.074 1.00 46.84 269 LYS A N 1
ATOM 2185 C CA . LYS A 1 269 ? -6.400 6.798 -25.393 1.00 46.84 269 LYS A CA 1
ATOM 2186 C C . LYS A 1 269 ? -7.926 6.920 -25.316 1.00 46.84 269 LYS A C 1
ATOM 2188 O O . LYS A 1 269 ? -8.524 7.559 -26.171 1.00 46.84 269 LYS A O 1
ATOM 2193 N N . ASP A 1 270 ? -8.550 6.362 -24.283 1.00 45.88 270 ASP A N 1
ATOM 2194 C CA . ASP A 1 270 ? -9.996 6.440 -24.029 1.00 45.88 270 ASP A CA 1
ATOM 2195 C C . ASP A 1 270 ? -10.496 7.862 -23.715 1.00 45.88 270 ASP A C 1
ATOM 2197 O O . ASP A 1 270 ? -11.674 8.153 -23.912 1.00 45.88 270 ASP A O 1
ATOM 2201 N N . ALA A 1 271 ? -9.609 8.773 -23.300 1.00 40.34 271 ALA A N 1
ATOM 2202 C CA . ALA A 1 271 ? -9.926 10.189 -23.108 1.00 40.34 271 ALA A CA 1
ATOM 2203 C C . ALA A 1 271 ? -9.967 11.000 -24.425 1.00 40.34 271 ALA A C 1
ATOM 2205 O O . ALA A 1 271 ? -10.329 12.178 -24.416 1.00 40.34 271 ALA A O 1
ATOM 2206 N N . ILE A 1 272 ? -9.582 10.397 -25.556 1.00 48.28 272 ILE A N 1
ATOM 2207 C CA . ILE A 1 272 ? -9.437 11.048 -26.863 1.00 48.28 272 ILE A CA 1
ATOM 2208 C C . ILE A 1 272 ? -10.631 10.630 -27.730 1.00 48.28 272 ILE A C 1
ATOM 2210 O O . ILE A 1 272 ? -10.701 9.501 -28.207 1.00 48.28 272 ILE A O 1
ATOM 2214 N N . ALA A 1 273 ? -11.607 11.523 -27.906 1.00 41.56 273 ALA A N 1
ATOM 2215 C CA . ALA A 1 273 ? -12.830 11.219 -28.650 1.00 41.56 273 ALA A CA 1
ATOM 2216 C C . ALA A 1 273 ? -12.555 10.887 -30.136 1.00 41.56 273 ALA A C 1
ATOM 2218 O O . ALA A 1 273 ? -11.693 11.483 -30.778 1.00 41.56 273 ALA A O 1
ATOM 2219 N N . ASN A 1 274 ? -13.338 9.943 -30.672 1.00 46.72 274 ASN A N 1
ATOM 2220 C CA . ASN A 1 274 ? -13.174 9.209 -31.941 1.00 46.72 274 ASN A CA 1
ATOM 2221 C C . ASN A 1 274 ? -13.275 10.007 -33.262 1.00 46.72 274 ASN A C 1
ATOM 2223 O O . ASN A 1 274 ? -13.566 9.431 -34.310 1.00 46.72 274 ASN A O 1
ATOM 2227 N N . SER A 1 275 ? -13.041 11.313 -33.279 1.00 43.38 275 SER A N 1
ATOM 2228 C CA . SER A 1 275 ? -13.107 12.071 -34.532 1.00 43.38 275 SER A CA 1
ATOM 2229 C C . SER A 1 275 ? -12.309 13.362 -34.418 1.00 43.38 275 SER A C 1
ATOM 2231 O O . SER A 1 275 ? -12.729 14.284 -33.726 1.00 43.38 275 SER A O 1
ATOM 2233 N N . MET A 1 276 ? -11.175 13.394 -35.126 1.00 47.66 276 MET A N 1
ATOM 2234 C CA . MET A 1 276 ? -10.090 14.381 -35.062 1.00 47.66 276 MET A CA 1
ATOM 2235 C C . MET A 1 276 ? -9.310 14.384 -33.742 1.00 47.66 276 MET A C 1
ATOM 2237 O O . MET A 1 276 ? -9.749 14.862 -32.702 1.00 47.66 276 MET A O 1
ATOM 2241 N N . HIS A 1 277 ? -8.087 13.869 -33.833 1.00 56.25 277 HIS A N 1
ATOM 2242 C CA . HIS A 1 277 ? -7.150 13.634 -32.743 1.00 56.25 277 HIS A CA 1
ATOM 2243 C C . HIS A 1 277 ? -6.503 14.914 -32.192 1.00 56.25 277 HIS A C 1
ATOM 2245 O O . HIS A 1 277 ? -5.282 15.059 -32.210 1.00 56.25 277 HIS A O 1
ATOM 2251 N N . LEU A 1 278 ? -7.301 15.868 -31.723 1.00 50.31 278 LEU A N 1
ATOM 2252 C CA . LEU A 1 278 ? -6.804 17.062 -31.047 1.00 50.31 278 LEU A CA 1
ATOM 2253 C C . LEU A 1 278 ? -7.038 16.928 -29.542 1.00 50.31 278 LEU A C 1
ATOM 2255 O O . LEU A 1 278 ? -8.173 16.941 -29.071 1.00 50.31 278 LEU A O 1
ATOM 2259 N N . ILE A 1 279 ? -5.956 16.830 -28.773 1.00 52.66 279 ILE A N 1
ATOM 2260 C CA . ILE A 1 279 ? -6.005 16.946 -27.315 1.00 52.66 279 ILE A CA 1
ATOM 2261 C C . ILE A 1 279 ? -5.807 18.414 -26.967 1.00 52.66 279 ILE A C 1
ATOM 2263 O O . ILE A 1 279 ? -4.752 18.979 -27.252 1.00 52.66 279 ILE A O 1
ATOM 2267 N N . LYS A 1 280 ? -6.798 19.021 -26.312 1.00 50.69 280 LYS A N 1
ATOM 2268 C CA . LYS A 1 280 ? -6.657 20.339 -25.693 1.00 50.69 280 LYS A CA 1
ATOM 2269 C C . LYS A 1 280 ? -6.379 20.163 -24.205 1.00 50.69 280 LYS A C 1
ATOM 2271 O O . LYS A 1 280 ? -7.237 19.704 -23.453 1.00 50.69 280 LYS A O 1
ATOM 2276 N N . ILE A 1 281 ? -5.176 20.545 -23.800 1.00 54.81 281 ILE A N 1
ATOM 2277 C CA . ILE A 1 281 ? -4.708 20.512 -22.416 1.00 54.81 281 ILE A CA 1
ATOM 2278 C C . ILE A 1 281 ? -4.709 21.945 -21.909 1.00 54.81 281 ILE A C 1
ATOM 2280 O O . ILE A 1 281 ? -3.995 22.787 -22.458 1.00 54.81 281 ILE A O 1
ATOM 2284 N N . LYS A 1 282 ? -5.507 22.240 -20.879 1.00 52.62 282 LYS A N 1
ATOM 2285 C CA . LYS A 1 282 ? -5.362 23.503 -20.153 1.00 52.62 282 LYS A CA 1
ATOM 2286 C C . LYS A 1 282 ? -4.127 23.396 -19.264 1.00 52.62 282 LYS A C 1
ATOM 2288 O O . LYS A 1 282 ? -4.100 22.606 -18.325 1.00 52.62 282 LYS A O 1
ATOM 2293 N N . LEU A 1 283 ? -3.097 24.156 -19.600 1.00 53.03 283 LEU A N 1
ATOM 2294 C CA . LEU A 1 283 ? -1.911 24.322 -18.783 1.00 53.03 283 LEU A CA 1
ATOM 2295 C C . LEU A 1 283 ? -2.249 25.256 -17.616 1.00 53.03 283 LEU A C 1
ATOM 2297 O O . LEU A 1 283 ? -2.819 26.326 -17.844 1.00 53.03 283 LEU A O 1
ATOM 2301 N N . PRO A 1 284 ? -1.899 24.891 -16.378 1.00 49.50 284 PRO A N 1
ATOM 2302 C CA . PRO A 1 284 ? -2.010 25.824 -15.272 1.00 49.50 284 PRO A CA 1
ATOM 2303 C C . PRO A 1 284 ? -1.072 27.035 -15.485 1.00 49.50 284 PRO A C 1
ATOM 2305 O O . PRO A 1 284 ? -0.017 26.872 -16.113 1.00 49.50 284 PRO A O 1
ATOM 2308 N N . PRO A 1 285 ? -1.434 28.244 -15.007 1.00 50.69 285 PRO A N 1
ATOM 2309 C CA . PRO A 1 285 ? -0.745 29.505 -15.329 1.00 50.69 285 PRO A CA 1
ATOM 2310 C C . PRO A 1 285 ? 0.767 29.523 -15.047 1.00 50.69 285 PRO A C 1
ATOM 2312 O O . PRO A 1 285 ? 1.528 30.249 -15.692 1.00 50.69 285 PRO A O 1
ATOM 2315 N N . GLU A 1 286 ? 1.217 28.731 -14.081 1.00 47.09 286 GLU A N 1
ATOM 2316 C CA . GLU A 1 286 ? 2.608 28.609 -13.653 1.00 47.09 286 GLU A CA 1
ATOM 2317 C C . GLU A 1 286 ? 3.471 27.726 -14.574 1.00 47.09 286 GLU A C 1
ATOM 2319 O O . GLU A 1 286 ? 4.703 27.787 -14.510 1.00 47.09 286 GLU A O 1
ATOM 2324 N N . TYR A 1 287 ? 2.864 26.949 -15.478 1.00 47.50 287 TYR A N 1
ATOM 2325 C CA . TYR A 1 287 ? 3.588 26.060 -16.384 1.00 47.50 287 TYR A CA 1
ATOM 2326 C C . TYR A 1 287 ? 3.851 26.724 -17.741 1.00 47.50 287 TYR A C 1
ATOM 2328 O O . TYR A 1 287 ? 2.957 27.203 -18.444 1.00 47.50 287 TYR A O 1
ATOM 2336 N N . ARG A 1 288 ? 5.122 26.718 -18.161 1.00 47.50 288 ARG A N 1
ATOM 2337 C CA . ARG A 1 288 ? 5.549 27.184 -19.489 1.00 47.50 288 ARG A CA 1
ATOM 2338 C C . ARG A 1 288 ? 5.952 26.005 -20.370 1.00 47.50 288 ARG A C 1
ATOM 2340 O O . ARG A 1 288 ? 6.700 25.126 -19.955 1.00 47.50 288 ARG A O 1
ATOM 2347 N N . PHE A 1 289 ? 5.439 26.012 -21.597 1.00 47.06 289 PHE A N 1
ATOM 2348 C CA . PHE A 1 289 ? 5.817 25.077 -22.647 1.00 47.06 289 PHE A CA 1
ATOM 2349 C C . PHE A 1 289 ? 7.027 25.638 -23.408 1.00 47.06 289 PHE A C 1
ATOM 2351 O O . PHE A 1 289 ? 6.917 26.709 -24.005 1.00 47.06 289 PHE A O 1
ATOM 2358 N N . ASP A 1 290 ? 8.149 24.913 -23.383 1.00 38.47 290 ASP A N 1
ATOM 2359 C CA . ASP A 1 290 ? 9.447 25.385 -23.890 1.00 38.47 290 ASP A CA 1
ATOM 2360 C C . ASP A 1 290 ? 9.933 24.627 -25.167 1.00 38.47 290 ASP A C 1
ATOM 2362 O O . ASP A 1 290 ? 10.913 25.051 -25.777 1.00 38.47 290 ASP A O 1
ATOM 2366 N N . GLY A 1 291 ? 9.264 23.546 -25.623 1.00 39.66 291 GLY A N 1
ATOM 2367 C CA . GLY A 1 291 ? 9.573 22.814 -26.881 1.00 39.66 291 GLY A CA 1
ATOM 2368 C C . GLY A 1 291 ? 9.436 21.273 -26.817 1.00 39.66 291 GLY A C 1
ATOM 2369 O O . GLY A 1 291 ? 9.111 20.736 -25.764 1.00 39.66 291 GLY A O 1
ATOM 2370 N N . ILE A 1 292 ? 9.704 20.561 -27.932 1.00 41.62 292 ILE A N 1
ATOM 2371 C CA . ILE A 1 292 ? 9.761 19.075 -28.053 1.00 41.62 292 ILE A CA 1
ATOM 2372 C C . ILE A 1 292 ? 11.141 18.641 -28.597 1.00 41.62 292 ILE A C 1
ATOM 2374 O O . ILE A 1 292 ? 11.688 19.321 -29.469 1.00 41.62 292 ILE A O 1
ATOM 2378 N N . LYS A 1 293 ? 11.717 17.519 -28.123 1.00 36.56 293 LYS A N 1
ATOM 2379 C CA . LYS A 1 293 ? 12.997 16.963 -28.618 1.00 36.56 293 LYS A CA 1
ATOM 2380 C C . LYS A 1 293 ? 12.913 15.437 -28.804 1.00 36.56 293 LYS A C 1
ATOM 2382 O O . LYS A 1 293 ? 12.413 14.752 -27.927 1.00 36.56 293 LYS A O 1
ATOM 2387 N N . GLU A 1 294 ? 13.412 14.906 -29.923 1.00 35.25 294 GLU A N 1
ATOM 2388 C CA . GLU A 1 294 ? 13.442 13.458 -30.206 1.00 35.25 294 GLU A CA 1
ATOM 2389 C C . GLU A 1 294 ? 14.623 12.757 -29.511 1.00 35.25 294 GLU A C 1
ATOM 2391 O O . GLU A 1 294 ? 15.756 13.243 -29.572 1.00 35.25 294 GLU A O 1
ATOM 2396 N N . SER A 1 295 ? 14.392 11.576 -28.925 1.00 31.27 295 SER A N 1
ATOM 2397 C CA . SER A 1 295 ? 15.451 10.603 -28.621 1.00 31.27 295 SER A CA 1
ATOM 2398 C C . SER A 1 295 ? 15.287 9.377 -29.517 1.00 31.27 295 SER A C 1
ATOM 2400 O O . SER A 1 295 ? 14.234 8.742 -29.519 1.00 31.27 295 SER A O 1
ATOM 2402 N N . GLY A 1 296 ? 16.321 9.061 -30.297 1.00 27.02 296 GLY A N 1
ATOM 2403 C CA . GLY A 1 296 ? 16.295 8.007 -31.306 1.00 27.02 296 GLY A CA 1
ATOM 2404 C C . GLY A 1 296 ? 15.983 6.607 -30.762 1.00 27.02 296 GLY A C 1
ATOM 2405 O O . GLY A 1 296 ? 16.581 6.154 -29.793 1.00 27.02 296 GLY A O 1
ATOM 2406 N N . LEU A 1 297 ? 15.053 5.944 -31.453 1.00 32.25 297 LEU A N 1
ATOM 2407 C CA . LEU A 1 297 ? 14.906 4.501 -31.685 1.00 32.25 297 LEU A CA 1
ATOM 2408 C C . LEU A 1 297 ? 15.683 3.555 -30.743 1.00 32.25 297 LEU A C 1
ATOM 2410 O O . LEU A 1 297 ? 16.806 3.154 -31.053 1.00 32.25 297 LEU A O 1
ATOM 2414 N N . LYS A 1 298 ? 15.016 3.080 -29.680 1.00 25.77 298 LYS A N 1
ATOM 2415 C CA . LYS A 1 298 ? 15.037 1.664 -29.256 1.00 25.77 298 LYS A CA 1
ATOM 2416 C C . LYS A 1 298 ? 13.817 1.331 -28.367 1.00 25.77 298 LYS A C 1
ATOM 2418 O O . LYS A 1 298 ? 13.563 2.061 -27.413 1.00 25.77 298 LYS A O 1
ATOM 2423 N N . PRO A 1 299 ? 13.057 0.259 -28.666 1.00 33.59 299 PRO A N 1
ATOM 2424 C CA . PRO A 1 299 ? 11.756 -0.000 -28.054 1.00 33.59 299 PRO A CA 1
ATOM 2425 C C . PRO A 1 299 ? 11.869 -0.898 -26.814 1.00 33.59 299 PRO A C 1
ATOM 2427 O O . PRO A 1 299 ? 11.791 -2.110 -26.948 1.00 33.59 299 PRO A O 1
ATOM 2430 N N . GLU A 1 300 ? 12.019 -0.329 -25.614 1.00 28.20 300 GLU A N 1
ATOM 2431 C CA . GLU A 1 300 ? 11.660 -1.042 -24.362 1.00 28.20 300 GLU A CA 1
ATOM 2432 C C . GLU A 1 300 ? 10.986 -0.155 -23.291 1.00 28.20 300 GLU A C 1
ATOM 2434 O O . GLU A 1 300 ? 10.591 -0.648 -22.234 1.00 28.20 300 GLU A O 1
ATOM 2439 N N . THR A 1 301 ? 10.762 1.132 -23.566 1.00 30.23 301 THR A N 1
ATOM 2440 C CA . THR A 1 301 ? 9.991 2.038 -22.701 1.00 30.23 301 THR A CA 1
ATOM 2441 C C . THR A 1 301 ? 9.099 2.916 -23.574 1.00 30.23 301 THR A C 1
ATOM 2443 O O . THR A 1 301 ? 9.590 3.795 -24.276 1.00 30.23 301 THR A O 1
ATOM 2446 N N . ASP A 1 302 ? 7.796 2.634 -23.579 1.00 27.80 302 ASP A N 1
ATOM 2447 C CA . ASP A 1 302 ? 6.799 3.438 -24.289 1.00 27.80 302 ASP A CA 1
ATOM 2448 C C . ASP A 1 302 ? 6.632 4.796 -23.581 1.00 27.80 302 ASP A C 1
ATOM 2450 O O . ASP A 1 302 ? 6.090 4.839 -22.481 1.00 27.80 302 ASP A O 1
ATOM 2454 N N . GLY A 1 303 ? 7.095 5.885 -24.210 1.00 32.75 303 GLY A N 1
ATOM 2455 C CA . GLY A 1 303 ? 6.932 7.266 -23.734 1.00 32.75 303 GLY A CA 1
ATOM 2456 C C . GLY A 1 303 ? 7.682 8.295 -24.596 1.00 32.75 303 GLY A C 1
ATOM 2457 O O . GLY A 1 303 ? 8.777 8.015 -25.085 1.00 32.75 303 GLY A O 1
ATOM 2458 N N . PHE A 1 304 ? 7.100 9.484 -24.821 1.00 32.41 304 PHE A N 1
ATOM 2459 C CA . PHE A 1 304 ? 7.779 10.617 -25.470 1.00 32.41 304 PHE A CA 1
ATOM 2460 C C . PHE A 1 304 ? 8.450 11.485 -24.396 1.00 32.41 304 PHE A C 1
ATOM 2462 O O . PHE A 1 304 ? 7.789 12.016 -23.507 1.00 32.41 304 PHE A O 1
ATOM 2469 N N . TYR A 1 305 ? 9.768 11.662 -24.490 1.00 31.92 305 TYR A N 1
ATOM 2470 C CA . TYR A 1 305 ? 10.551 12.428 -23.520 1.00 31.92 305 TYR A CA 1
ATOM 2471 C C . TYR A 1 305 ? 10.726 13.883 -23.972 1.00 31.92 305 TYR A C 1
ATOM 2473 O O . TYR A 1 305 ? 11.114 14.146 -25.108 1.00 31.92 305 TYR A O 1
ATOM 2481 N N . ILE A 1 306 ? 10.511 14.843 -23.070 1.00 31.72 306 ILE A N 1
ATOM 2482 C CA . ILE A 1 306 ? 10.822 16.262 -23.295 1.00 31.72 306 ILE A CA 1
ATOM 2483 C C . ILE A 1 306 ? 11.853 16.690 -22.248 1.00 31.72 306 ILE A C 1
ATOM 2485 O O . ILE A 1 306 ? 11.573 16.664 -21.053 1.00 31.72 306 ILE A O 1
ATOM 2489 N N . HIS A 1 307 ? 13.041 17.113 -22.694 1.00 26.33 307 HIS A N 1
ATOM 2490 C CA . HIS A 1 307 ? 14.032 17.771 -21.839 1.00 26.33 307 HIS A CA 1
ATOM 2491 C C . HIS A 1 307 ? 14.706 18.975 -22.524 1.00 26.33 307 HIS A C 1
ATOM 2493 O O . HIS A 1 307 ? 14.851 19.044 -23.746 1.00 26.33 307 HIS A O 1
ATOM 2499 N N . LYS A 1 308 ? 15.086 19.913 -21.649 1.00 23.59 308 LYS A N 1
ATOM 2500 C CA . LYS A 1 308 ? 15.580 21.291 -21.818 1.00 23.59 308 LYS A CA 1
ATOM 2501 C C . LYS A 1 308 ? 16.975 21.381 -22.481 1.00 23.59 308 LYS A C 1
ATOM 2503 O O . LYS A 1 308 ? 17.709 20.395 -22.485 1.00 23.59 308 LYS A O 1
ATOM 2508 N N . LEU A 1 309 ? 17.358 22.566 -22.981 1.00 29.00 309 LEU A N 1
ATOM 2509 C CA . LEU A 1 309 ? 18.777 22.970 -23.043 1.00 29.00 309 LEU A CA 1
ATOM 2510 C C . LEU A 1 309 ? 19.266 23.354 -21.640 1.00 29.00 309 LEU A C 1
ATOM 2512 O O . LEU A 1 309 ? 18.511 24.044 -20.910 1.00 29.00 309 LEU A O 1
#

Sequence (309 aa):
MNEISEIKEYAKRNSIPIVMDKGGEFICQTIRERGCKKILEIGSAIGYSSINFANISPDIYVRTIEIDIDRYSRAVDNIRNCGLEDRIKITNEDALDAKVDEKFDLIFIDAAKAQYEKFFEKYKHNLSENGVIITDNLFFHGMVENPELTHNYSTIKLLRKIRKFVSFLQLNPEFKTTINNIGDGVSLSMLNPDFIQPEFKAVTESADEKIAREIKYGHKIYSVLENGKNTGIFSYYKKEDYLVIGLADFFDRDRIEITLRNMLMLVRKDAIANSMHLIKIKLPPEYRFDGIKESGLKPETDGFYIHKL

Solvent-accessible surface area (backbone atoms only — not comparable to full-atom values): 17827 Å² total; per-residue (Å²): 131,60,72,67,57,55,52,52,52,49,27,63,76,68,71,49,82,67,82,48,70,58,39,45,49,51,51,52,49,50,36,61,80,70,62,48,35,36,34,36,34,38,40,36,48,57,28,61,64,60,52,55,55,38,68,73,40,91,77,24,37,34,39,32,29,18,63,52,64,70,36,34,54,46,14,54,52,48,36,49,75,70,71,35,62,95,36,45,50,76,46,79,42,54,71,92,74,57,87,76,97,59,69,17,34,27,37,40,44,64,44,67,70,84,43,47,62,58,53,47,68,66,47,58,80,28,48,36,87,89,15,39,39,36,37,60,56,64,27,58,83,53,37,61,83,40,59,85,81,54,90,50,67,69,58,54,55,45,42,54,40,39,52,50,38,53,51,48,48,73,54,36,40,63,34,50,54,49,79,40,93,41,66,38,19,31,37,45,32,27,66,27,88,87,46,74,81,68,54,73,50,72,65,79,71,95,63,71,71,58,60,67,58,57,55,74,74,42,77,72,68,49,77,41,67,58,97,88,40,55,48,30,49,50,39,46,46,76,57,92,57,28,43,36,39,32,46,34,97,50,59,88,57,68,61,46,41,48,43,48,88,89,35,59,42,81,45,53,48,89,72,54,61,99,65,69,50,48,48,38,35,42,46,60,92,90,63,68,91,90,78,84,50,92,78,83,90,72,94,84,68,96,64,54,64,46,78,81,135

Radius of gyration: 23.33 Å; Cα contacts (8 Å, |Δi|>4): 533; chains: 1; bounding box: 43×53×70 Å

Secondary structure (DSSP, 8-state):
--HHHHHHHHHHHTT-----HHHHHHHHHHHHHHT--EEEEE--TTSHHHHHHHTT-TT-EEEEEE--HHHHHHHHHHHHHTT-TTTEEEEES-TTT----S-EEEEEE-S-GGGHHHHHHHHGGGEEEEEEEEE--SSTTTTTT-GGG---HHHHHHHHHHHHHHHHHHH-TTEEEEEE-STT-EEEEEE-TT--PPEEEE-----TTHHHHHHTTSS-----EETTEE-SEEEEEEETTEEEEEE-TT---SEEEEEETTEEEEEEGGGS-SSS-EEEEE--TT-------------SS--------